Protein AF-A0AA36IAC6-F1 (afdb_monomer)

pLDDT: mean 73.04, std 18.39, range [28.92, 95.69]

Solvent-accessible surface area (backbone atoms only — not comparable to full-atom values): 21396 Å² total; per-residue (Å²): 138,85,82,81,78,81,81,77,81,76,71,76,84,75,78,79,63,81,91,78,80,82,74,69,56,72,72,54,49,53,50,52,52,50,52,50,53,52,53,50,53,53,48,51,66,73,45,67,88,52,58,68,70,63,48,48,53,52,48,53,52,50,54,50,52,53,53,51,53,52,52,50,50,53,57,49,56,57,53,44,76,76,34,64,80,72,32,58,56,54,49,54,49,52,55,48,50,53,51,50,54,50,49,52,52,49,52,51,52,51,52,51,50,51,53,53,51,50,53,50,51,52,50,55,51,54,54,53,65,70,71,56,58,81,74,59,57,58,56,51,52,54,54,46,62,67,45,46,65,57,52,52,51,51,50,52,52,49,52,51,50,51,53,52,52,51,52,52,50,53,51,49,52,50,50,50,56,49,49,53,54,51,52,51,51,51,54,50,51,55,50,51,52,52,51,51,54,51,48,51,51,51,49,54,51,50,52,50,54,50,54,50,51,62,70,64,52,76,88,84,80,80,81,80,87,77,91,82,82,89,79,89,81,87,93,83,83,87,82,82,87,82,86,73,87,75,80,79,76,79,69,79,79,77,83,77,76,50,69,75,77,78,76,88,50,49,64,64,53,45,66,73,40,31,52,92,69,93,51,87,49,41,34,35,38,67,32,52,26,52,51,52,54,50,53,40,43,42,72,66,46,80,86,73,54,76,67,54,46,56,57,46,13,49,49,48,39,34,71,74,70,35,95,61,78,60,44,41,59,68,64,47,43,74,47,43,80,54,46,81,72,42,53,64,61,48,51,53,51,47,54,56,52,63,73,73,107

Foldseek 3Di:
DDDDDDPDPPDDDPPPDPPPDDDDDPVVVVVLVVVLVVVLVVQCVVPVVDDPVVSVVVSVVVSVVSVVVVVVVSVLVVVLVVDPPVSVVVVVVVVVVVVVVVVVVVVVVVVVVVVVVVVVVVVVVVVVLVPDDPVVVVVVVVVCVVCVVVVVVVVVVVVVVVVVVVVVVVVVVVVVVVVVVVVVVVVVVVVVVVVVVVVVVVVVVVVVVVVVVVVPPPPPPPPDDDDDDDDDDDDDDDDDDPDDPDDPDPPPPPPPPQDDPCPPAQLVLLQVQADPPPDSFKHFLLSQLVVLQVLCVSRVHDGDDPVCSNLLSQQVCCVQPNPDGIDGSVRRRVSVVVCSVCSVVSVVVSVVVVVVD

Radius of gyration: 37.63 Å; Cα contacts (8 Å, |Δi|>4): 108; chains: 1; bounding box: 98×70×125 Å

Secondary structure (DSSP, 8-state):
------------------SSS-PPPHHHHHHHHHHHHHHHHHHHHHTTTS-HHHHHHHHHHHHHHHHHHHHHHHHHHHHHHHS-HHHHHHHHHHHHHHHHHHHHHHHHHHHHHHHHHHHHHHHHHHHHHHHS-TTHHHHHHHHHHHHHHHHHHHHHHHHHHHHHHHHHHHHHHHHHHHHHHHHHHHHHHHHHHHHHHHHHHHHHHHHHHHHHHHHTS------------------------------------------------HHHHHHHHS--SS-TTEE-HHHHHHHHHHHHHHTTPPPPPHHHHHHHHHHHHHHHH-S-S-EEHHHHHHHHHHHHHHHHHHHHHHHHHHTT-

Organism: NCBI:txid2562239

Sequence (357 aa):
MGCHWEMSWAAPASLQLPASSMQPDEGEQEAEDRVLAEKCGLLRARLRDVPEEDLQFVLDMLTSQLRETWALRRALANKTEEGGQRGQFQLRIFEAEARMARQEENMEAELCAELVQEAKALAAQADSWRREPREARYAHWEEAALRLPVALKTEAALRNRAAVLNEEEMQLQAQVGEWQRHSAAELLACRFEVSDLQRQNGELRGELVQAQAELSLPSQTCGLRGPAAAGSAERAAQDAPGRRVEQSEAQPRQTGASAAVRWHDAGSVFDAFASNGGDREQMFPVDFGHLCERLRRAQGRGPSTEQDRRDFAHFAFSAVFGAEASVDRGTFARLFPHFALMLNELEEAYVAAKAQS

Structure (mmCIF, N/CA/C/O backbone):
data_AF-A0AA36IAC6-F1
#
_entry.id   AF-A0AA36IAC6-F1
#
loop_
_atom_site.group_PDB
_atom_site.id
_atom_site.type_symbol
_atom_site.label_atom_id
_atom_site.label_alt_id
_atom_site.label_comp_id
_atom_site.label_asym_id
_atom_site.label_entity_id
_atom_site.label_seq_id
_atom_site.pdbx_PDB_ins_code
_atom_site.Cartn_x
_atom_site.Cartn_y
_atom_site.Cartn_z
_atom_site.occupancy
_atom_site.B_iso_or_equiv
_atom_site.auth_seq_id
_atom_site.auth_comp_id
_atom_site.auth_asym_id
_atom_site.auth_atom_id
_atom_site.pdbx_PDB_model_num
ATOM 1 N N . MET A 1 1 ? -28.554 -15.898 -27.220 1.00 40.00 1 MET A N 1
ATOM 2 C CA . MET A 1 1 ? -29.160 -14.915 -26.299 1.00 40.00 1 MET A CA 1
ATOM 3 C C . MET A 1 1 ? -28.028 -14.381 -25.443 1.00 40.00 1 MET A C 1
ATOM 5 O O . MET A 1 1 ? -27.579 -15.085 -24.552 1.00 40.00 1 MET A O 1
ATOM 9 N N . GLY A 1 2 ? -27.449 -13.248 -25.840 1.00 32.91 2 GLY A N 1
ATOM 10 C CA . GLY A 1 2 ? -26.309 -12.645 -25.148 1.00 32.91 2 GLY A CA 1
ATOM 11 C C . GLY A 1 2 ? -26.811 -11.636 -24.127 1.00 32.91 2 GLY A C 1
ATOM 12 O O . GLY A 1 2 ? -27.442 -10.656 -24.513 1.00 32.91 2 GLY A O 1
ATOM 13 N N . CYS A 1 3 ? -26.568 -11.896 -22.846 1.00 37.34 3 CYS A N 1
ATOM 14 C CA . CYS A 1 3 ? -26.842 -10.939 -21.783 1.00 37.34 3 CYS A CA 1
ATOM 15 C C . CYS A 1 3 ? -25.647 -9.987 -21.674 1.00 37.34 3 CYS A C 1
ATOM 17 O O . CYS A 1 3 ? -24.583 -10.367 -21.189 1.00 37.34 3 CYS A O 1
ATOM 19 N N . HIS A 1 4 ? -25.837 -8.766 -22.170 1.00 28.92 4 HIS A N 1
ATOM 20 C CA . HIS A 1 4 ? -24.992 -7.616 -21.875 1.00 28.92 4 HIS A CA 1
ATOM 21 C C . HIS A 1 4 ? -25.141 -7.284 -20.384 1.00 28.92 4 HIS A C 1
ATOM 23 O O . HIS A 1 4 ? -26.239 -6.960 -19.938 1.00 28.92 4 HIS A O 1
ATOM 29 N N . TRP A 1 5 ? -24.054 -7.366 -19.621 1.00 34.94 5 TRP A N 1
ATOM 30 C CA . TRP A 1 5 ? -23.971 -6.745 -18.302 1.00 34.94 5 TRP A CA 1
ATOM 31 C C . TRP A 1 5 ? -23.290 -5.390 -18.480 1.00 34.94 5 TRP A C 1
ATOM 33 O O . TRP A 1 5 ? -22.075 -5.311 -18.645 1.00 34.94 5 TRP A O 1
ATOM 43 N N . GLU A 1 6 ? -24.090 -4.325 -18.510 1.00 32.59 6 GLU A N 1
ATOM 44 C CA . GLU A 1 6 ? -23.599 -2.962 -18.323 1.00 32.59 6 GLU A CA 1
ATOM 45 C C . GLU A 1 6 ? -23.111 -2.830 -16.876 1.00 32.59 6 GLU A C 1
ATOM 47 O O . GLU A 1 6 ? -23.896 -2.853 -15.927 1.00 32.59 6 GLU A O 1
ATOM 52 N N . MET A 1 7 ? -21.795 -2.721 -16.694 1.00 31.78 7 MET A N 1
ATOM 53 C CA . MET A 1 7 ? -21.221 -2.318 -15.416 1.00 31.78 7 MET A CA 1
ATOM 54 C C . MET A 1 7 ? -21.453 -0.819 -15.225 1.00 31.78 7 MET A C 1
ATOM 56 O O . MET A 1 7 ? -20.691 0.021 -15.698 1.00 31.78 7 MET A O 1
ATOM 60 N N . SER A 1 8 ? -22.533 -0.495 -14.519 1.00 32.62 8 SER A N 1
ATOM 61 C CA . SER A 1 8 ? -22.711 0.798 -13.867 1.00 32.62 8 SER A CA 1
ATOM 62 C C . SER A 1 8 ? -21.613 0.963 -12.815 1.00 32.62 8 SER A C 1
ATOM 64 O O . SER A 1 8 ? -21.660 0.332 -11.758 1.00 32.62 8 SER A O 1
ATOM 66 N N . TRP A 1 9 ? -20.638 1.828 -13.089 1.00 34.09 9 TRP A N 1
ATOM 67 C CA . TRP A 1 9 ? -19.715 2.346 -12.084 1.00 34.09 9 TRP A CA 1
ATOM 68 C C . TRP A 1 9 ? -20.518 3.144 -11.055 1.00 34.09 9 TRP A C 1
ATOM 70 O O . TRP A 1 9 ? -20.806 4.324 -11.242 1.00 34.09 9 TRP A O 1
ATOM 80 N N . ALA A 1 10 ? -20.919 2.494 -9.965 1.00 35.38 10 ALA A N 1
ATOM 81 C CA . ALA A 1 10 ? -21.361 3.210 -8.783 1.00 35.38 10 ALA A CA 1
ATOM 82 C C . ALA A 1 10 ? -20.133 3.923 -8.203 1.00 35.38 10 ALA A C 1
ATOM 84 O O . ALA A 1 10 ? -19.220 3.286 -7.675 1.00 35.38 10 ALA A O 1
ATOM 85 N N . ALA A 1 11 ? -20.095 5.244 -8.375 1.00 35.56 11 ALA A N 1
ATOM 86 C CA . ALA A 1 11 ? -19.097 6.120 -7.785 1.00 35.56 11 ALA A CA 1
ATOM 87 C C . ALA A 1 11 ? -18.987 5.865 -6.266 1.00 35.56 11 ALA A C 1
ATOM 89 O O . ALA A 1 11 ? -20.016 5.658 -5.610 1.00 35.56 11 ALA A O 1
ATOM 90 N N . PRO A 1 12 ? -17.775 5.890 -5.682 1.00 41.69 12 PRO A N 1
ATOM 91 C CA . PRO A 1 12 ? -17.629 5.850 -4.236 1.00 41.69 12 PRO A CA 1
ATOM 92 C C . PRO A 1 12 ? -18.366 7.049 -3.638 1.00 41.69 12 PRO A C 1
ATOM 94 O O . PRO A 1 12 ? -18.353 8.136 -4.215 1.00 41.69 12 PRO A O 1
ATOM 97 N N . ALA A 1 13 ? -19.033 6.820 -2.505 1.00 37.38 13 ALA A N 1
ATOM 98 C CA . ALA A 1 13 ? -19.821 7.810 -1.784 1.00 37.38 13 ALA A CA 1
ATOM 99 C C . ALA A 1 13 ? -19.121 9.176 -1.786 1.00 37.38 13 ALA A C 1
ATOM 101 O O . ALA A 1 13 ? -18.082 9.365 -1.151 1.00 37.38 13 ALA A O 1
ATOM 102 N N . SER A 1 14 ? -19.697 10.117 -2.531 1.00 38.03 14 SER A N 1
ATOM 103 C CA . SER A 1 14 ? -19.281 11.504 -2.527 1.00 38.03 14 SER A CA 1
ATOM 104 C C . SER A 1 14 ? -19.431 12.016 -1.100 1.00 38.03 14 SER A C 1
ATOM 106 O O . SER A 1 14 ? -20.537 12.141 -0.572 1.00 38.03 14 SER A O 1
ATOM 108 N N . LEU A 1 15 ? -18.297 12.287 -0.451 1.00 37.91 15 LEU A N 1
ATOM 109 C CA . LEU A 1 15 ? -18.246 13.184 0.693 1.00 37.91 15 LEU A CA 1
ATOM 110 C C . LEU A 1 15 ? -18.894 14.487 0.223 1.00 37.91 15 LEU A C 1
ATOM 112 O O . LEU A 1 15 ? -18.265 15.274 -0.481 1.00 37.91 15 LEU A O 1
ATOM 116 N N . GLN A 1 16 ? -20.173 14.678 0.552 1.00 37.22 16 GLN A N 1
ATOM 117 C CA . GLN A 1 16 ? -20.871 15.940 0.363 1.00 37.22 16 GLN A CA 1
ATOM 118 C C . GLN A 1 16 ? -20.200 16.955 1.286 1.00 37.22 16 GLN A C 1
ATOM 120 O O . GLN A 1 16 ? -20.599 17.162 2.431 1.00 37.22 16 GLN A O 1
ATOM 125 N N . LEU A 1 17 ? -19.109 17.542 0.798 1.00 43.03 17 LEU A N 1
ATOM 126 C CA . LEU A 1 17 ? -18.562 18.764 1.349 1.00 43.03 17 LEU A CA 1
ATOM 127 C C . LEU A 1 17 ? -19.667 19.823 1.227 1.00 43.03 17 LEU A C 1
ATOM 129 O O . LEU A 1 17 ? -20.328 19.878 0.185 1.00 43.03 17 LEU A O 1
ATOM 133 N N . PRO A 1 18 ? -19.923 20.628 2.272 1.00 41.09 18 PRO A N 1
ATOM 134 C CA . PRO A 1 18 ? -20.937 21.671 2.211 1.00 41.09 18 PRO A CA 1
ATOM 135 C C . PRO A 1 18 ? -20.634 22.579 1.015 1.00 41.09 18 PRO A C 1
ATOM 137 O O . PRO A 1 18 ? -19.633 23.289 0.989 1.00 41.09 18 PRO A O 1
ATOM 140 N N . ALA A 1 19 ? -21.496 22.512 -0.000 1.00 42.66 19 ALA A N 1
ATOM 141 C CA . ALA A 1 19 ? -21.266 23.044 -1.344 1.00 42.66 19 ALA A CA 1
ATOM 142 C C . ALA A 1 19 ? -21.275 24.582 -1.434 1.00 42.66 19 ALA A C 1
ATOM 144 O O . ALA A 1 19 ? -21.358 25.139 -2.522 1.00 42.66 19 ALA A O 1
ATOM 145 N N . SER A 1 20 ? -21.240 25.295 -0.309 1.00 43.38 20 SER A N 1
ATOM 146 C CA . SER A 1 20 ? -21.580 26.713 -0.287 1.00 43.38 20 SER A CA 1
ATOM 147 C C . SER A 1 20 ? -20.839 27.478 0.807 1.00 43.38 20 SER A C 1
ATOM 149 O O . SER A 1 20 ? -21.489 28.037 1.681 1.00 43.38 20 SER A O 1
ATOM 151 N N . SER A 1 21 ? -19.500 27.526 0.773 1.00 46.78 21 SER A N 1
ATOM 152 C CA . SER A 1 21 ? -18.775 28.711 1.293 1.00 46.78 21 SER A CA 1
ATOM 153 C C . SER A 1 21 ? -17.282 28.827 0.931 1.00 46.78 21 SER A C 1
ATOM 155 O O . SER A 1 21 ? -16.618 29.691 1.494 1.00 46.78 21 SER A O 1
ATOM 157 N N . MET A 1 22 ? -16.708 27.984 0.064 1.00 56.09 22 MET A N 1
ATOM 158 C CA . MET A 1 22 ? -15.243 27.953 -0.135 1.00 56.09 22 MET A CA 1
ATOM 159 C C . MET A 1 22 ? -14.846 28.256 -1.576 1.00 56.09 22 MET A C 1
ATOM 161 O O . MET A 1 22 ? -14.209 27.448 -2.253 1.00 56.09 22 MET A O 1
ATOM 165 N N . GLN A 1 23 ? -15.268 29.425 -2.057 1.00 65.12 23 GLN A N 1
ATOM 166 C CA . GLN A 1 23 ? -14.687 29.983 -3.273 1.00 65.12 23 GLN A CA 1
ATOM 167 C C . GLN A 1 23 ? -13.263 30.466 -2.956 1.00 65.12 23 GLN A C 1
ATOM 169 O O . GLN A 1 23 ? -13.053 31.011 -1.873 1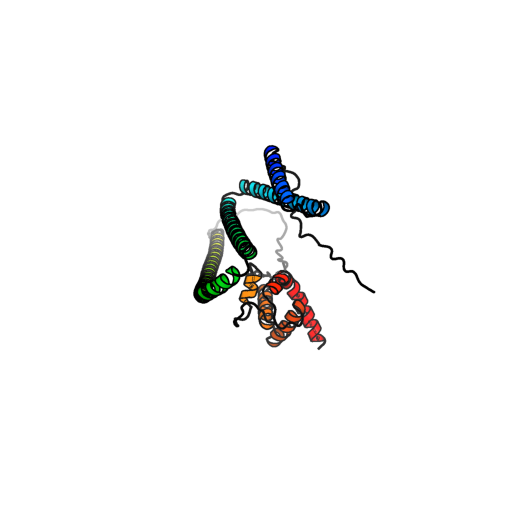.00 65.12 23 GLN A O 1
ATOM 174 N N . PRO A 1 24 ? -12.283 30.196 -3.833 1.00 65.06 24 PRO A N 1
ATOM 175 C CA . PRO A 1 24 ? -10.948 30.761 -3.678 1.00 65.06 24 PRO A CA 1
ATOM 176 C C . PRO A 1 24 ? -11.028 32.283 -3.786 1.00 65.06 24 PRO A C 1
ATOM 178 O O . PRO A 1 24 ? -11.892 32.810 -4.493 1.00 65.06 24 PRO A O 1
ATOM 181 N N . ASP A 1 25 ? -10.116 32.978 -3.115 1.00 78.88 25 ASP A N 1
ATOM 182 C CA . ASP A 1 25 ? -9.934 34.404 -3.360 1.00 78.88 25 ASP A CA 1
ATOM 183 C C . ASP A 1 25 ? -9.580 34.613 -4.841 1.00 78.88 25 ASP A C 1
ATOM 185 O O . ASP A 1 25 ? -8.854 33.809 -5.435 1.00 78.88 25 ASP A O 1
ATOM 189 N N . GLU A 1 26 ? -10.076 35.694 -5.453 1.00 79.19 26 GLU A N 1
ATOM 190 C CA . GLU A 1 26 ? -9.904 35.951 -6.895 1.00 79.19 26 GLU A CA 1
ATOM 191 C C . GLU A 1 26 ? -8.427 35.862 -7.332 1.00 79.19 26 GLU A C 1
ATOM 193 O O . GLU A 1 26 ? -8.118 35.329 -8.397 1.00 79.19 26 GLU A O 1
ATOM 198 N N . GLY A 1 27 ? -7.495 36.290 -6.472 1.00 83.06 27 GLY A N 1
ATOM 199 C CA . GLY A 1 27 ? -6.056 36.204 -6.733 1.00 83.06 27 GLY A CA 1
ATOM 200 C C . GLY A 1 27 ? -5.477 34.782 -6.706 1.00 83.06 27 GLY A C 1
ATOM 201 O O . GLY A 1 27 ? -4.541 34.491 -7.452 1.00 83.06 27 GLY A O 1
ATOM 202 N N . GLU A 1 28 ? -6.022 33.882 -5.886 1.00 81.81 28 GLU A N 1
ATOM 203 C CA . GLU A 1 28 ? -5.611 32.472 -5.866 1.00 81.81 28 GLU A CA 1
ATOM 204 C C . GLU A 1 28 ? -6.153 31.733 -7.086 1.00 81.81 28 GLU A C 1
ATOM 206 O O . GLU A 1 28 ? -5.431 30.947 -7.700 1.00 81.81 28 GLU A O 1
ATOM 211 N N . GLN A 1 29 ? -7.388 32.040 -7.489 1.00 84.94 29 GLN A N 1
ATOM 212 C CA . GLN A 1 29 ? -7.993 31.438 -8.671 1.00 84.94 29 GLN A CA 1
ATOM 213 C C . GLN A 1 29 ? -7.235 31.809 -9.950 1.00 84.94 29 GLN A C 1
ATOM 215 O O . GLN A 1 29 ? -6.953 30.944 -10.778 1.00 84.94 29 GLN A O 1
ATOM 220 N N . GLU A 1 30 ? -6.811 33.068 -10.081 1.00 86.88 30 GLU A N 1
ATOM 221 C CA . GLU A 1 30 ? -5.958 33.491 -11.194 1.00 86.88 30 GLU A CA 1
ATOM 222 C C . GLU A 1 30 ? -4.593 32.786 -11.206 1.00 86.88 30 GLU A C 1
ATOM 224 O O . GLU A 1 30 ? -4.053 32.493 -12.278 1.00 86.88 30 GLU A O 1
ATOM 229 N N . ALA A 1 31 ? -4.005 32.517 -10.037 1.00 87.75 31 ALA A N 1
ATOM 230 C CA . ALA A 1 31 ? -2.742 31.792 -9.938 1.00 87.75 31 ALA A CA 1
ATOM 231 C C . ALA A 1 31 ? -2.908 30.312 -10.323 1.00 87.75 31 ALA A C 1
ATOM 233 O O . ALA A 1 31 ? -2.103 29.787 -11.097 1.00 87.75 31 ALA A O 1
ATOM 234 N N . GLU A 1 32 ? -3.970 29.663 -9.838 1.00 88.62 32 GLU A N 1
ATOM 235 C CA . GLU A 1 32 ? -4.362 28.297 -10.204 1.00 88.62 32 GLU A CA 1
ATOM 236 C C . GLU A 1 32 ? -4.569 28.176 -11.727 1.00 88.62 32 GLU A C 1
ATOM 238 O O . GLU A 1 32 ? -3.978 27.304 -12.372 1.00 88.62 32 GLU A O 1
ATOM 243 N N . ASP A 1 33 ? -5.317 29.102 -12.335 1.00 89.62 33 ASP A N 1
ATOM 244 C CA . ASP A 1 33 ? -5.589 29.095 -13.775 1.00 89.62 33 ASP A CA 1
ATOM 245 C C . ASP A 1 33 ? -4.320 29.340 -14.619 1.00 89.62 33 ASP A C 1
ATOM 247 O O . ASP A 1 33 ? -4.155 28.726 -15.679 1.00 89.62 33 ASP A O 1
ATOM 251 N N . ARG A 1 34 ? -3.366 30.160 -14.148 1.00 90.94 34 ARG A N 1
ATOM 252 C CA . ARG A 1 34 ? -2.056 30.318 -14.816 1.00 90.94 34 ARG A CA 1
ATOM 253 C C . ARG A 1 34 ? -1.240 29.028 -14.800 1.00 90.94 34 ARG A C 1
ATOM 255 O O . ARG A 1 34 ? -0.666 28.667 -15.828 1.00 90.94 34 ARG A O 1
ATOM 262 N N . VAL A 1 35 ? -1.206 28.321 -13.670 1.00 89.31 35 VAL A N 1
ATOM 263 C CA . VAL A 1 35 ? -0.494 27.037 -13.553 1.00 89.31 35 VAL A CA 1
ATOM 264 C C . VAL A 1 35 ? -1.137 25.981 -14.452 1.00 89.31 35 VAL A C 1
ATOM 266 O O . VAL A 1 35 ? -0.424 25.244 -15.138 1.00 89.31 35 VAL A O 1
ATOM 269 N N . LEU A 1 36 ? -2.473 25.930 -14.510 1.00 90.50 36 LEU A N 1
ATOM 270 C CA . LEU A 1 36 ? -3.189 25.050 -15.438 1.00 90.50 36 LEU A CA 1
ATOM 271 C C . LEU A 1 36 ? -2.822 25.354 -16.889 1.00 90.50 36 LEU A C 1
ATOM 273 O O . LEU A 1 36 ? -2.497 24.430 -17.635 1.00 90.50 36 LEU A O 1
ATOM 277 N N . ALA A 1 37 ? -2.827 26.628 -17.284 1.00 90.94 37 ALA A N 1
ATOM 278 C CA . ALA A 1 37 ? -2.483 27.036 -18.642 1.00 90.94 37 ALA A CA 1
ATOM 279 C C . ALA A 1 37 ? -1.052 26.618 -19.028 1.00 90.94 37 ALA A C 1
ATOM 281 O O . ALA A 1 37 ? -0.839 26.091 -20.122 1.00 90.94 37 ALA A O 1
ATOM 282 N N . GLU A 1 38 ? -0.083 26.782 -18.123 1.00 91.56 38 GLU A N 1
ATOM 283 C CA . GLU A 1 38 ? 1.308 26.371 -18.343 1.00 91.56 38 GLU A CA 1
ATOM 284 C C . GLU A 1 38 ? 1.442 24.847 -18.493 1.00 91.56 38 GLU A C 1
ATOM 286 O O . GLU A 1 38 ? 2.041 24.358 -19.457 1.00 91.56 38 GLU A O 1
ATOM 291 N N . LYS A 1 39 ? 0.841 24.076 -17.577 1.00 86.94 39 LYS A N 1
ATOM 292 C CA . LYS A 1 39 ? 0.886 22.606 -17.605 1.00 86.94 39 LYS A CA 1
ATOM 293 C C . LYS A 1 39 ? 0.190 22.040 -18.843 1.00 86.94 39 LYS A C 1
ATOM 295 O O . LYS A 1 39 ? 0.736 21.141 -19.483 1.00 86.94 39 LYS A O 1
ATOM 300 N N . CYS A 1 40 ? -0.956 22.603 -19.227 1.00 89.50 40 CYS A N 1
ATOM 301 C CA . CYS A 1 40 ? -1.652 22.233 -20.458 1.00 89.50 40 CYS A CA 1
ATOM 302 C C . CYS A 1 40 ? -0.808 22.562 -21.698 1.00 89.50 40 CYS A C 1
ATOM 304 O O . CYS A 1 40 ? -0.726 21.749 -22.616 1.00 89.50 40 CYS A O 1
ATOM 306 N N . GLY A 1 41 ? -0.125 23.713 -21.718 1.00 90.56 41 GLY A N 1
ATOM 307 C CA . GLY A 1 41 ? 0.794 24.086 -22.797 1.00 90.56 41 GLY A CA 1
ATOM 308 C C . GLY A 1 41 ? 1.964 23.108 -22.952 1.00 90.56 41 GLY A C 1
ATOM 309 O O . GLY A 1 41 ? 2.272 22.680 -24.065 1.00 90.56 41 GLY A O 1
ATOM 310 N N . LEU A 1 42 ? 2.575 22.694 -21.838 1.00 89.62 42 LEU A N 1
ATOM 311 C CA . LEU A 1 42 ? 3.648 21.693 -21.822 1.00 89.62 42 LEU A CA 1
ATOM 312 C C . LEU A 1 42 ? 3.170 20.315 -22.297 1.00 89.62 42 LEU A C 1
ATOM 314 O O . LEU A 1 42 ? 3.868 19.661 -23.074 1.00 89.62 42 LEU A O 1
ATOM 318 N N . LEU A 1 43 ? 1.986 19.880 -21.859 1.00 85.06 43 LEU A N 1
ATOM 319 C CA . LEU A 1 43 ? 1.384 18.615 -22.288 1.00 85.06 43 LEU A CA 1
ATOM 320 C C . LEU A 1 43 ? 1.071 18.619 -23.784 1.00 85.06 43 LEU A C 1
ATOM 322 O O . LEU A 1 43 ? 1.480 17.690 -24.476 1.00 85.06 43 LEU A O 1
ATOM 326 N N . ARG A 1 44 ? 0.461 19.691 -24.309 1.00 90.31 44 ARG A N 1
ATOM 327 C CA . ARG A 1 44 ? 0.233 19.850 -25.757 1.00 90.31 44 ARG A CA 1
ATOM 328 C C . ARG A 1 44 ? 1.535 19.803 -26.556 1.00 90.31 44 ARG A C 1
ATOM 330 O O . ARG A 1 44 ? 1.581 19.198 -27.621 1.00 90.31 44 ARG A O 1
ATOM 337 N N . ALA A 1 45 ? 2.609 20.409 -26.048 1.00 88.62 45 ALA A N 1
ATOM 338 C CA . ALA A 1 45 ? 3.907 20.382 -26.720 1.00 88.62 45 ALA A CA 1
ATOM 339 C C . ALA A 1 45 ? 4.532 18.974 -26.757 1.00 88.62 45 ALA A C 1
ATOM 341 O O . ALA A 1 45 ? 5.179 18.623 -27.743 1.00 88.62 45 ALA A O 1
ATOM 342 N N . ARG A 1 46 ? 4.340 18.172 -25.701 1.00 87.56 46 ARG A N 1
ATOM 343 C CA . ARG A 1 46 ? 4.856 16.794 -25.606 1.00 87.56 46 ARG A CA 1
ATOM 344 C C . ARG A 1 46 ? 4.014 15.780 -26.379 1.00 87.56 46 ARG A C 1
ATOM 346 O O . ARG A 1 46 ? 4.568 14.821 -26.898 1.00 87.56 46 ARG A O 1
ATOM 353 N N . LEU A 1 47 ? 2.706 16.002 -26.462 1.00 86.31 47 LEU A N 1
ATOM 354 C CA . LEU A 1 47 ? 1.735 15.112 -27.103 1.00 86.31 47 LEU A CA 1
ATOM 355 C C . LEU A 1 47 ? 1.325 15.606 -28.497 1.00 86.31 47 LEU A C 1
ATOM 357 O O . LEU A 1 47 ? 0.201 15.378 -28.927 1.00 86.31 47 LEU A O 1
ATOM 361 N N . ARG A 1 48 ? 2.233 16.281 -29.214 1.00 88.69 48 ARG A N 1
ATOM 362 C CA . ARG A 1 48 ? 1.958 16.902 -30.522 1.00 88.69 48 ARG A CA 1
ATOM 363 C C . ARG A 1 48 ? 1.389 15.926 -31.567 1.00 88.69 48 ARG A C 1
ATOM 365 O O . ARG A 1 48 ? 0.689 16.368 -32.471 1.00 88.69 48 ARG A O 1
ATOM 372 N N . ASP A 1 49 ? 1.693 14.636 -31.444 1.00 90.50 49 ASP A N 1
ATOM 373 C CA . ASP A 1 49 ? 1.283 13.600 -32.399 1.00 90.50 49 ASP A CA 1
ATOM 374 C C . ASP A 1 49 ? -0.061 12.928 -32.041 1.00 90.50 49 ASP A C 1
ATOM 376 O O . ASP A 1 49 ? -0.527 12.052 -32.769 1.00 90.50 49 ASP A O 1
ATOM 380 N N . VAL A 1 50 ? -0.689 13.316 -30.924 1.00 83.12 50 VAL A N 1
ATOM 381 C CA . VAL A 1 50 ? -1.987 12.788 -30.470 1.00 83.12 50 VAL A CA 1
ATOM 382 C C . VAL A 1 50 ? -3.130 13.569 -31.140 1.00 83.12 50 VAL A C 1
ATOM 384 O O . VAL A 1 50 ? -3.026 14.791 -31.261 1.00 83.12 50 VAL A O 1
ATOM 387 N N . PRO A 1 51 ? -4.227 12.914 -31.573 1.00 92.06 51 PRO A N 1
ATOM 388 C CA . PRO A 1 51 ? -5.405 13.604 -32.100 1.00 92.06 51 PRO A CA 1
ATOM 389 C C . PRO A 1 51 ? -5.960 14.646 -31.117 1.00 92.06 51 PRO A C 1
ATOM 391 O O . PRO A 1 51 ? -6.021 14.396 -29.915 1.00 92.06 51 PRO A O 1
ATOM 394 N N . GLU A 1 52 ? -6.410 15.798 -31.626 1.00 90.69 52 GLU A N 1
ATOM 395 C CA . GLU A 1 52 ? -6.865 16.921 -30.784 1.00 90.69 52 GLU A CA 1
ATOM 396 C C . GLU A 1 52 ? -8.057 16.545 -29.882 1.00 90.69 52 GLU A C 1
ATOM 398 O O . GLU A 1 52 ? -8.165 17.050 -28.770 1.00 90.69 52 GLU A O 1
ATOM 403 N N . GLU A 1 53 ? -8.924 15.625 -30.323 1.00 85.88 53 GLU A N 1
ATOM 404 C CA . GLU A 1 53 ? -10.073 15.137 -29.543 1.00 85.88 53 GLU A CA 1
ATOM 405 C C . GLU A 1 53 ? -9.631 14.352 -28.294 1.00 85.88 53 GLU A C 1
ATOM 407 O O . GLU A 1 53 ? -10.096 14.628 -27.185 1.00 85.88 53 GLU A O 1
ATOM 412 N N . ASP A 1 54 ? -8.671 13.437 -28.452 1.00 82.25 54 ASP A N 1
ATOM 413 C CA . ASP A 1 54 ? -8.108 12.648 -27.350 1.00 82.25 54 ASP A CA 1
ATOM 414 C C . ASP A 1 54 ? -7.251 13.523 -26.427 1.00 82.25 54 ASP A C 1
ATOM 416 O O . ASP A 1 54 ? -7.281 13.390 -25.201 1.00 82.25 54 ASP A O 1
ATOM 420 N N . LEU A 1 55 ? -6.507 14.466 -27.011 1.00 84.44 55 LEU A N 1
ATOM 421 C CA . LEU A 1 55 ? -5.708 15.434 -26.272 1.00 84.44 55 LE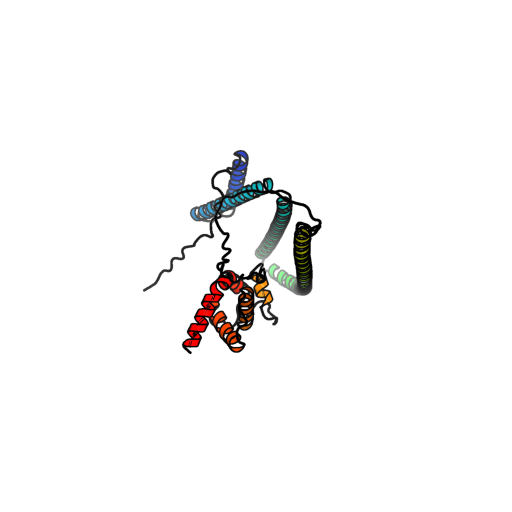U A CA 1
ATOM 422 C C . LEU A 1 55 ? -6.595 16.334 -25.405 1.00 84.44 55 LEU A C 1
ATOM 424 O O . LEU A 1 55 ? -6.278 16.556 -24.237 1.00 84.44 55 LEU A O 1
ATOM 428 N N . GLN A 1 56 ? -7.719 16.815 -25.939 1.00 88.00 56 GLN A N 1
ATOM 429 C CA . GLN A 1 56 ? -8.659 17.645 -25.193 1.00 88.00 56 GLN A CA 1
ATOM 430 C C . GLN A 1 56 ? -9.286 16.872 -24.026 1.00 88.00 56 GLN A C 1
ATOM 432 O O . GLN A 1 56 ? -9.327 17.398 -22.917 1.00 88.00 56 GLN A O 1
ATOM 437 N N . PHE A 1 57 ? -9.663 15.604 -24.225 1.00 86.69 57 PHE A N 1
ATOM 438 C CA . PHE A 1 57 ? -10.166 14.751 -23.144 1.00 86.69 57 PHE A CA 1
ATOM 439 C C . PHE A 1 57 ? -9.149 14.588 -22.000 1.00 86.69 57 PHE A C 1
ATOM 441 O O . PHE A 1 57 ? -9.494 14.719 -20.823 1.00 86.69 57 PHE A O 1
ATOM 448 N N . VAL A 1 58 ? -7.876 14.349 -22.331 1.00 83.31 58 VAL A N 1
ATOM 449 C CA . VAL A 1 58 ? -6.791 14.225 -21.342 1.00 83.31 58 VAL A CA 1
ATOM 450 C C . VAL A 1 58 ? -6.581 15.538 -20.580 1.00 83.31 58 VAL A C 1
ATOM 452 O O . VAL A 1 58 ? -6.385 15.522 -19.364 1.00 83.31 58 VAL A O 1
ATOM 455 N N . LEU A 1 59 ? -6.643 16.679 -21.271 1.00 87.06 59 LEU A N 1
ATOM 456 C CA . LEU A 1 59 ? -6.506 18.001 -20.656 1.00 87.06 59 LEU A CA 1
ATOM 457 C C . LEU A 1 59 ? -7.698 18.342 -19.748 1.00 87.06 59 LEU A C 1
ATOM 459 O O . LEU A 1 59 ? -7.497 18.868 -18.653 1.00 87.06 59 LEU A O 1
ATOM 463 N N . ASP A 1 60 ? -8.920 18.001 -20.150 1.00 87.75 60 ASP A N 1
ATOM 464 C CA . ASP A 1 60 ? -10.130 18.221 -19.350 1.00 87.75 60 ASP A CA 1
ATOM 465 C C . ASP A 1 60 ? -10.123 17.355 -18.080 1.00 87.75 60 ASP A C 1
ATOM 467 O O . ASP A 1 60 ? -10.423 17.826 -16.982 1.00 87.75 60 ASP A O 1
ATOM 471 N N . MET A 1 61 ? -9.676 16.103 -18.189 1.00 86.44 61 MET A N 1
ATOM 472 C CA . MET A 1 61 ? -9.504 15.218 -17.036 1.00 86.44 61 MET A CA 1
ATOM 473 C C . MET A 1 61 ? -8.422 15.732 -16.072 1.00 86.44 61 MET A C 1
ATOM 475 O O . MET A 1 61 ? -8.648 15.788 -14.861 1.00 86.44 61 MET A O 1
ATOM 479 N N . LEU A 1 62 ? -7.266 16.155 -16.593 1.00 84.69 62 LEU A N 1
ATOM 480 C CA . LEU A 1 62 ? -6.172 16.705 -15.786 1.00 84.69 62 LEU A CA 1
ATOM 481 C C . LEU A 1 62 ? -6.593 17.995 -15.067 1.00 84.69 62 LEU A C 1
ATOM 483 O O . LEU A 1 62 ? -6.329 18.162 -13.876 1.00 84.69 62 LEU A O 1
ATOM 487 N N . THR A 1 63 ? -7.263 18.906 -15.774 1.00 86.62 63 THR A N 1
ATOM 488 C CA . THR A 1 63 ? -7.757 20.161 -15.188 1.00 86.62 63 THR A CA 1
ATOM 489 C C . THR A 1 63 ? -8.815 19.904 -14.115 1.00 86.62 63 THR A C 1
ATOM 491 O O . THR A 1 63 ? -8.771 20.554 -13.069 1.00 86.62 63 THR A O 1
ATOM 494 N N . SER A 1 64 ? -9.704 18.922 -14.308 1.00 85.94 64 SER A N 1
ATOM 495 C CA . SER A 1 64 ? -10.672 18.497 -13.288 1.00 85.94 64 SER A CA 1
ATOM 496 C C . SER A 1 64 ? -9.982 17.976 -12.024 1.00 85.94 64 SER A C 1
ATOM 498 O O . SER A 1 64 ? -10.269 18.454 -10.928 1.00 85.94 64 SER A O 1
ATOM 500 N N . GLN A 1 65 ? -9.016 17.061 -12.161 1.00 79.50 65 GLN A N 1
ATOM 501 C CA . GLN A 1 65 ? -8.295 16.500 -11.011 1.00 79.50 65 GLN A CA 1
ATOM 502 C C . GLN A 1 65 ? -7.481 17.556 -10.252 1.00 79.50 65 GLN A C 1
ATOM 504 O O . GLN A 1 65 ? -7.451 17.571 -9.019 1.00 79.50 65 GLN A O 1
ATOM 509 N N . LEU A 1 66 ? -6.831 18.477 -10.965 1.00 80.44 66 LEU A N 1
ATOM 510 C CA . LEU A 1 66 ? -6.071 19.556 -10.331 1.00 80.44 66 LEU A CA 1
ATOM 511 C C . LEU A 1 66 ? -6.987 20.504 -9.547 1.00 80.44 66 LEU A C 1
ATOM 513 O O . LEU A 1 66 ? -6.675 20.861 -8.413 1.00 80.44 66 LEU A O 1
ATOM 517 N N . ARG A 1 67 ? -8.165 20.830 -10.086 1.00 84.00 67 ARG A N 1
ATOM 518 C CA . ARG A 1 67 ? -9.158 21.643 -9.370 1.00 84.00 67 ARG A CA 1
ATOM 519 C C . ARG A 1 67 ? -9.719 20.933 -8.138 1.00 84.00 67 ARG A C 1
ATOM 521 O O . ARG A 1 67 ? -9.844 21.558 -7.087 1.00 84.00 67 ARG A O 1
ATOM 528 N N . GLU A 1 68 ? -9.999 19.634 -8.225 1.00 80.38 68 GLU A N 1
ATOM 529 C CA . GLU A 1 68 ? -10.441 18.834 -7.074 1.00 80.38 68 GLU A CA 1
ATOM 530 C C . GLU A 1 68 ? -9.371 18.762 -5.978 1.00 80.38 68 GLU A C 1
ATOM 532 O O . GLU A 1 68 ? -9.669 18.958 -4.799 1.00 80.38 68 GLU A O 1
ATOM 537 N N . THR A 1 69 ? -8.109 18.538 -6.347 1.00 79.44 69 THR A N 1
ATOM 538 C CA . THR A 1 69 ? -7.007 18.472 -5.374 1.00 79.44 69 THR A CA 1
ATOM 539 C C . THR A 1 69 ? -6.749 19.816 -4.693 1.00 79.44 69 THR A C 1
ATOM 541 O O . THR A 1 69 ? -6.514 19.844 -3.482 1.00 79.44 69 THR A O 1
ATOM 544 N N . TRP A 1 70 ? -6.847 20.938 -5.411 1.00 84.81 70 TRP A N 1
ATOM 545 C CA . TRP A 1 70 ? -6.783 22.270 -4.802 1.00 84.81 70 TRP A CA 1
ATOM 546 C C . TRP A 1 70 ? -7.967 22.553 -3.876 1.00 84.81 70 TRP A C 1
ATOM 548 O O . TRP A 1 70 ? -7.759 23.035 -2.759 1.00 84.81 70 TRP A O 1
ATOM 558 N N . ALA A 1 71 ? -9.187 22.173 -4.265 1.00 79.06 71 ALA A N 1
ATOM 559 C CA . ALA A 1 71 ? -10.362 22.291 -3.402 1.00 79.06 71 ALA A CA 1
ATOM 560 C C . ALA A 1 71 ? -10.214 21.468 -2.108 1.00 79.06 71 ALA A C 1
ATOM 562 O O . ALA A 1 71 ? -10.521 21.958 -1.019 1.00 79.06 71 ALA A O 1
ATOM 563 N N . LEU A 1 72 ? -9.678 20.246 -2.199 1.00 75.69 72 LEU A N 1
ATOM 564 C CA . LEU A 1 72 ? -9.384 19.407 -1.034 1.00 75.69 72 LEU A CA 1
ATOM 565 C C . LEU A 1 72 ? -8.315 20.032 -0.131 1.00 75.69 72 LEU A C 1
ATOM 567 O O . LEU A 1 72 ? -8.479 20.034 1.088 1.00 75.69 72 LEU A O 1
ATOM 571 N N . ARG A 1 73 ? -7.251 20.609 -0.704 1.00 78.12 73 ARG A N 1
ATOM 572 C CA . ARG A 1 73 ? -6.221 21.323 0.07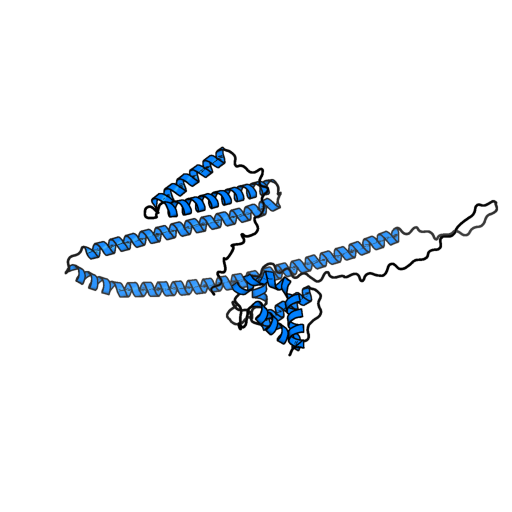0 1.00 78.12 73 ARG A CA 1
ATOM 573 C C . ARG A 1 73 ? -6.802 22.512 0.829 1.00 78.12 73 ARG A C 1
ATOM 575 O O . ARG A 1 73 ? -6.509 22.653 2.013 1.00 78.12 73 ARG A O 1
ATOM 582 N N . ARG A 1 74 ? -7.664 23.313 0.196 1.00 81.00 74 ARG A N 1
ATOM 583 C CA . ARG A 1 74 ? -8.362 24.431 0.855 1.00 81.00 74 ARG A CA 1
ATOM 584 C C . ARG A 1 74 ? -9.284 23.948 1.977 1.00 81.00 74 ARG A C 1
ATOM 586 O O . ARG A 1 74 ? -9.237 24.474 3.086 1.00 81.00 74 ARG A O 1
ATOM 593 N N . ALA A 1 75 ? -10.054 22.887 1.738 1.00 75.94 75 ALA A N 1
ATOM 594 C CA . ALA A 1 75 ? -10.915 22.291 2.760 1.00 75.94 75 ALA A CA 1
ATOM 595 C C . ALA A 1 75 ? -10.123 21.744 3.965 1.00 75.94 75 ALA A C 1
ATOM 597 O O . ALA A 1 75 ? -10.605 21.787 5.098 1.00 75.94 75 ALA A O 1
ATOM 598 N N . LEU A 1 76 ? -8.911 21.231 3.736 1.00 68.62 76 LEU A N 1
ATOM 599 C CA . LEU A 1 76 ? -8.015 20.768 4.796 1.00 68.62 76 LEU A CA 1
ATOM 600 C C . LEU A 1 76 ? -7.378 21.932 5.566 1.00 68.62 76 LEU A C 1
ATOM 602 O O . LEU A 1 76 ? -7.386 21.893 6.794 1.00 68.62 76 LEU A O 1
ATOM 606 N N . ALA A 1 77 ? -6.902 22.969 4.870 1.00 71.69 77 ALA A N 1
ATOM 607 C CA . ALA A 1 77 ? -6.317 24.165 5.483 1.00 71.69 77 ALA A CA 1
ATOM 608 C C . ALA A 1 77 ? -7.310 24.880 6.420 1.00 71.69 77 ALA A C 1
ATOM 610 O O . ALA A 1 77 ? -6.966 25.253 7.541 1.00 71.69 77 ALA A O 1
ATOM 611 N N . ASN A 1 78 ? -8.580 24.961 6.025 1.00 70.25 78 ASN A N 1
ATOM 612 C CA . ASN A 1 78 ? -9.606 25.598 6.851 1.00 70.25 78 ASN A CA 1
ATOM 613 C C . ASN A 1 78 ? -9.987 24.747 8.077 1.00 70.25 78 ASN A C 1
ATOM 615 O O . ASN A 1 78 ? -10.177 25.277 9.169 1.00 70.25 78 ASN A O 1
ATOM 619 N N . LYS A 1 79 ? -9.998 23.409 7.958 1.00 66.38 79 LYS A N 1
ATOM 620 C CA . LYS A 1 79 ? -10.197 22.512 9.116 1.00 66.38 79 LYS A CA 1
ATOM 621 C C . LYS A 1 79 ? -9.062 22.593 10.141 1.00 66.38 79 LYS A C 1
ATOM 623 O O . LYS A 1 79 ? -9.277 22.282 11.313 1.00 66.38 79 LYS A O 1
ATOM 628 N N . THR A 1 80 ? -7.860 22.987 9.721 1.00 57.38 80 THR A N 1
ATOM 629 C CA . THR A 1 80 ? -6.713 23.163 10.621 1.00 57.38 80 THR A CA 1
ATOM 630 C C . THR A 1 80 ? -6.736 24.467 11.411 1.00 57.38 80 THR A C 1
ATOM 632 O O . THR A 1 80 ? -6.149 24.503 12.489 1.00 57.38 80 THR A O 1
ATOM 635 N N . GLU A 1 81 ? -7.450 25.498 10.953 1.00 61.84 81 GLU A N 1
ATOM 636 C CA . GLU A 1 81 ? -7.648 26.728 11.734 1.00 61.84 81 GLU A CA 1
ATOM 637 C C . GLU A 1 81 ? -8.693 26.546 12.851 1.00 61.84 81 GLU A C 1
ATOM 639 O O . GLU A 1 81 ? -8.584 27.156 13.914 1.00 61.84 81 GLU A O 1
ATOM 644 N N . GLU A 1 82 ? -9.659 25.640 12.662 1.00 60.12 82 GLU A N 1
ATOM 645 C CA . GLU A 1 82 ? -10.723 25.358 13.639 1.00 60.12 82 GLU A CA 1
ATOM 646 C C . GLU A 1 82 ? -10.338 24.301 14.698 1.00 60.12 82 GLU A C 1
ATOM 648 O O . GLU A 1 82 ? -10.957 24.215 15.763 1.00 60.12 82 GLU A O 1
ATOM 653 N N . GLY A 1 83 ? -9.304 23.490 14.448 1.00 53.59 83 GLY A N 1
ATOM 654 C CA . GLY A 1 83 ? -8.843 22.437 15.356 1.00 53.59 83 GLY A CA 1
ATOM 655 C C . GLY A 1 83 ? -7.545 22.807 16.077 1.00 53.59 83 GLY A C 1
ATOM 656 O O . GLY A 1 83 ? -6.501 22.859 15.441 1.00 53.59 83 GLY A O 1
ATOM 657 N N . GLY A 1 84 ? -7.586 22.987 17.408 1.00 64.00 84 GLY A N 1
ATOM 658 C CA . GLY A 1 84 ? -6.415 23.240 18.278 1.00 64.00 84 GLY A CA 1
ATOM 659 C C . GLY A 1 84 ? -5.317 22.153 18.229 1.00 64.00 84 GLY A C 1
ATOM 660 O O . GLY A 1 84 ? -5.227 21.410 17.271 1.00 64.00 84 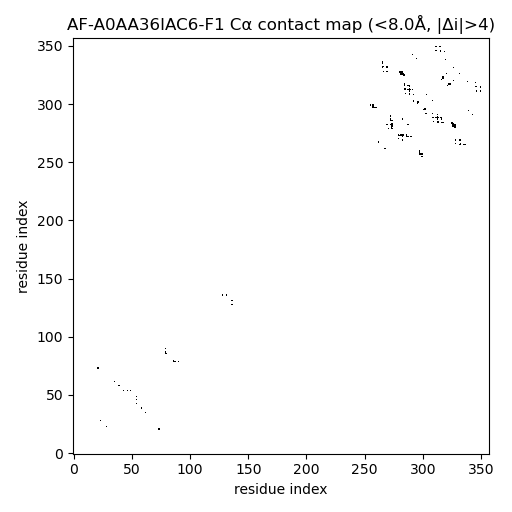GLY A O 1
ATOM 661 N N . GLN A 1 85 ? -4.478 21.993 19.265 1.00 57.62 85 GLN A N 1
ATOM 662 C CA . GLN A 1 85 ? -3.240 21.156 19.291 1.00 57.62 85 GLN A CA 1
ATOM 663 C C . GLN A 1 85 ? -3.253 19.786 18.553 1.00 57.62 85 GLN A C 1
ATOM 665 O O . GLN A 1 85 ? -2.206 19.323 18.101 1.00 57.62 85 GLN A O 1
ATOM 670 N N . ARG A 1 86 ? -4.414 19.142 18.382 1.00 58.50 86 ARG A N 1
ATOM 671 C CA . ARG A 1 86 ? -4.604 17.935 17.560 1.00 58.50 86 ARG A CA 1
ATOM 672 C C . ARG A 1 86 ? -4.403 18.170 16.048 1.00 58.50 86 ARG A C 1
ATOM 674 O O . ARG A 1 86 ? -3.864 17.291 15.380 1.00 58.50 86 ARG A O 1
ATOM 681 N N . GLY A 1 87 ? -4.770 19.344 15.532 1.00 60.50 87 GLY A N 1
ATOM 682 C CA . GLY A 1 87 ? -4.526 19.779 14.154 1.00 60.50 87 GLY A CA 1
ATOM 683 C C . GLY A 1 87 ? -3.041 19.996 13.861 1.00 60.50 87 GLY A C 1
ATOM 684 O O . GLY A 1 87 ? -2.565 19.580 12.812 1.00 60.50 87 GLY A O 1
ATOM 685 N N . GLN A 1 88 ? -2.264 20.515 14.823 1.00 66.81 88 GLN A N 1
ATOM 686 C CA . GLN A 1 88 ? -0.812 20.699 14.659 1.00 66.81 88 GLN A CA 1
ATOM 687 C C . GLN A 1 88 ? -0.045 19.381 14.489 1.00 66.81 88 GLN A C 1
ATOM 689 O O . GLN A 1 88 ? 0.934 19.332 13.749 1.00 66.81 88 GLN A O 1
ATOM 694 N N . PHE A 1 89 ? -0.465 18.307 15.164 1.00 68.06 89 PHE A N 1
ATOM 695 C CA . PHE A 1 89 ? 0.180 17.001 15.004 1.00 68.06 89 PHE A CA 1
ATOM 696 C C . PHE A 1 89 ? -0.127 16.380 13.636 1.00 68.06 89 PHE A C 1
ATOM 698 O O . PHE A 1 89 ? 0.783 15.889 12.974 1.00 68.06 89 PHE A O 1
ATOM 705 N N . GLN A 1 90 ? -1.381 16.464 13.179 1.00 67.19 90 GLN A N 1
ATOM 706 C CA . GLN A 1 90 ? -1.759 16.020 11.834 1.00 67.19 90 GLN A CA 1
ATOM 707 C C . GLN A 1 90 ? -1.042 16.834 10.750 1.00 67.19 90 GLN A C 1
ATOM 709 O O . GLN A 1 90 ? -0.547 16.251 9.793 1.00 67.19 90 GLN A O 1
ATOM 714 N N . LEU A 1 91 ? -0.893 18.149 10.940 1.00 68.81 91 LEU A N 1
ATOM 715 C CA . LEU A 1 91 ? -0.158 19.014 10.017 1.00 68.81 91 LEU A CA 1
ATOM 716 C C . LEU A 1 91 ? 1.303 18.573 9.865 1.00 68.81 91 LEU A C 1
ATOM 718 O O . LEU A 1 91 ? 1.792 18.457 8.750 1.00 68.81 91 LEU A O 1
ATOM 722 N N . ARG A 1 92 ? 1.985 18.244 10.971 1.00 72.69 92 ARG A N 1
ATOM 723 C CA . ARG A 1 92 ? 3.376 17.756 10.928 1.00 72.69 92 ARG A CA 1
ATOM 724 C C . ARG A 1 92 ? 3.518 16.421 10.204 1.00 72.69 92 ARG A C 1
ATOM 726 O O . ARG A 1 92 ? 4.544 16.203 9.563 1.00 72.69 92 ARG A O 1
ATOM 733 N N . ILE A 1 93 ? 2.522 15.541 10.318 1.00 72.19 93 ILE A N 1
ATOM 734 C CA . ILE A 1 93 ? 2.492 14.275 9.575 1.00 72.19 93 ILE A CA 1
ATOM 735 C C . ILE A 1 93 ? 2.337 14.568 8.083 1.00 72.19 93 ILE A C 1
ATOM 737 O O . ILE A 1 93 ? 3.185 14.147 7.305 1.00 72.19 93 ILE A O 1
ATOM 741 N N . PHE A 1 94 ? 1.356 15.382 7.691 1.00 71.62 94 PHE A N 1
ATOM 742 C CA . PHE A 1 94 ? 1.161 15.744 6.285 1.00 71.62 94 PHE A CA 1
ATOM 743 C C . PHE A 1 94 ? 2.342 16.526 5.693 1.00 71.62 94 PHE A C 1
ATOM 745 O O . PHE A 1 94 ? 2.698 16.323 4.539 1.00 71.62 94 PHE A O 1
ATOM 752 N N . GLU A 1 95 ? 3.000 17.395 6.461 1.00 74.00 95 GLU A N 1
ATOM 753 C CA . GLU A 1 95 ? 4.226 18.084 6.039 1.00 74.00 95 GLU A CA 1
ATOM 754 C C . GLU A 1 95 ? 5.415 17.128 5.894 1.00 74.00 95 GLU A C 1
ATOM 756 O O . GLU A 1 95 ? 6.303 17.357 5.070 1.00 74.00 95 GLU A O 1
ATOM 761 N N . ALA A 1 96 ? 5.485 16.075 6.710 1.00 71.31 96 ALA A N 1
ATOM 762 C CA . ALA A 1 96 ? 6.481 15.024 6.546 1.00 71.31 96 ALA A CA 1
ATOM 763 C C . ALA A 1 96 ? 6.185 14.190 5.292 1.00 71.31 96 ALA A C 1
ATOM 765 O O . ALA A 1 96 ? 7.080 14.022 4.469 1.00 71.31 96 ALA A O 1
ATOM 766 N N . GLU A 1 97 ? 4.936 13.774 5.090 1.00 71.12 97 GLU A N 1
ATOM 767 C CA . GLU A 1 97 ? 4.490 13.043 3.897 1.00 71.12 97 GLU A CA 1
ATOM 768 C C . GLU A 1 97 ? 4.698 13.862 2.617 1.00 71.12 97 GLU A C 1
ATOM 770 O O . GLU A 1 97 ? 5.249 13.362 1.644 1.00 71.12 97 GLU A O 1
ATOM 775 N N . ALA A 1 98 ? 4.369 15.155 2.625 1.00 69.88 98 ALA A N 1
ATOM 776 C CA . ALA A 1 98 ? 4.596 16.039 1.485 1.00 69.88 98 ALA A CA 1
ATOM 777 C C . ALA A 1 98 ? 6.090 16.244 1.185 1.00 69.88 98 ALA A C 1
ATOM 779 O O . ALA A 1 98 ? 6.466 16.423 0.027 1.00 69.88 98 ALA A O 1
ATOM 780 N N . ARG A 1 99 ? 6.958 16.232 2.207 1.00 80.00 99 ARG A N 1
ATOM 781 C CA . ARG A 1 99 ? 8.415 16.274 2.006 1.00 80.00 99 ARG A CA 1
ATOM 782 C C . ARG A 1 99 ? 8.939 14.969 1.420 1.00 80.00 99 ARG A C 1
ATOM 784 O O . ARG A 1 99 ? 9.760 15.040 0.514 1.00 80.00 99 ARG A O 1
ATOM 791 N N . MET A 1 100 ? 8.443 13.829 1.895 1.00 71.38 100 MET A N 1
ATOM 792 C CA . MET A 1 100 ? 8.775 12.511 1.350 1.00 71.38 100 MET A CA 1
ATOM 793 C C . MET A 1 100 ? 8.341 12.399 -0.114 1.00 71.38 100 MET A C 1
ATOM 795 O O . MET A 1 100 ? 9.175 12.123 -0.965 1.00 71.38 100 MET A O 1
ATOM 799 N N . ALA A 1 101 ? 7.096 12.760 -0.433 1.00 71.31 101 ALA A N 1
ATOM 800 C CA . ALA A 1 101 ? 6.586 12.733 -1.804 1.00 71.31 101 ALA A CA 1
ATOM 801 C C . ALA A 1 101 ? 7.388 13.645 -2.753 1.00 71.31 101 ALA A C 1
ATOM 803 O O . ALA A 1 101 ? 7.670 13.274 -3.886 1.00 71.31 101 ALA A O 1
ATOM 804 N N . ARG A 1 102 ? 7.818 14.832 -2.292 1.00 80.06 102 ARG A N 1
ATOM 805 C CA . ARG A 1 102 ? 8.706 15.709 -3.081 1.00 80.06 102 ARG A CA 1
ATOM 806 C C . ARG A 1 102 ? 10.104 15.124 -3.268 1.00 80.06 102 ARG A C 1
ATOM 808 O O . ARG A 1 102 ? 10.729 15.375 -4.291 1.00 80.06 102 ARG A O 1
ATOM 815 N N . GLN A 1 103 ? 10.626 14.413 -2.270 1.00 81.75 103 GLN A N 1
ATOM 816 C CA . GLN A 1 103 ? 11.909 13.726 -2.401 1.00 81.75 103 GLN A CA 1
ATOM 817 C C . GLN A 1 103 ? 11.809 12.585 -3.408 1.00 81.75 103 GLN A C 1
ATOM 819 O O . GLN A 1 103 ? 12.684 12.479 -4.257 1.00 81.75 103 GLN A O 1
ATOM 824 N N . GLU A 1 104 ? 10.736 11.799 -3.363 1.00 76.62 104 GLU A N 1
ATOM 825 C CA . GLU A 1 104 ? 10.461 10.747 -4.345 1.00 76.62 104 GLU A CA 1
ATOM 826 C C . GLU A 1 104 ? 10.341 11.325 -5.760 1.00 76.62 104 GLU A C 1
ATOM 828 O O . GLU A 1 104 ? 11.060 10.882 -6.648 1.00 76.62 104 GLU A O 1
ATOM 833 N N . GLU A 1 105 ? 9.551 12.386 -5.957 1.00 79.38 105 GLU A N 1
ATOM 834 C CA . GLU A 1 105 ? 9.416 13.053 -7.262 1.00 79.38 105 GLU A CA 1
ATOM 835 C C . GLU A 1 105 ? 10.764 13.580 -7.788 1.00 79.38 105 GLU A C 1
ATOM 837 O O . GLU A 1 105 ? 11.080 13.427 -8.969 1.00 79.38 105 GLU A O 1
ATOM 842 N N . ASN A 1 106 ? 11.595 14.170 -6.920 1.00 84.88 106 ASN A N 1
ATOM 843 C CA . ASN A 1 106 ? 12.928 14.639 -7.305 1.00 84.88 106 ASN A CA 1
ATOM 844 C C . ASN A 1 106 ? 13.855 13.478 -7.686 1.00 84.88 106 ASN A C 1
ATOM 846 O O . ASN A 1 106 ? 14.545 13.567 -8.699 1.00 84.88 106 ASN A O 1
ATOM 850 N N . MET A 1 107 ? 13.849 12.391 -6.910 1.00 81.25 107 MET A N 1
ATOM 851 C CA . MET A 1 107 ? 14.639 11.192 -7.199 1.00 81.25 107 MET A CA 1
ATOM 852 C C . MET A 1 107 ? 14.206 10.554 -8.524 1.00 81.25 107 MET A C 1
ATOM 854 O O . MET A 1 107 ? 15.051 10.203 -9.343 1.00 81.25 107 MET A O 1
ATOM 858 N N . GLU A 1 108 ? 12.900 10.449 -8.779 1.00 80.75 108 GLU A N 1
ATOM 859 C CA . GLU A 1 108 ? 12.367 9.953 -10.051 1.00 80.75 108 GLU A CA 1
ATOM 860 C C . GLU A 1 108 ? 12.759 10.858 -11.225 1.00 80.75 108 GLU A C 1
ATOM 862 O O . GLU A 1 108 ? 13.138 10.363 -12.290 1.00 80.75 108 GLU A O 1
ATOM 867 N N . ALA A 1 109 ? 12.711 12.180 -11.040 1.00 83.12 109 ALA A N 1
ATOM 868 C CA . ALA A 1 109 ? 13.113 13.143 -12.059 1.00 83.12 109 ALA A CA 1
ATOM 869 C C . ALA A 1 109 ? 14.616 13.061 -12.377 1.00 83.12 109 ALA A C 1
ATOM 871 O O . ALA A 1 109 ? 14.988 13.101 -13.554 1.00 83.12 109 ALA A O 1
ATOM 872 N N . GLU A 1 110 ? 15.470 12.918 -11.360 1.00 88.12 110 GLU A N 1
ATOM 873 C CA . GLU A 1 110 ? 16.915 12.713 -11.515 1.00 88.12 110 GLU A CA 1
ATOM 874 C C . GLU A 1 110 ? 17.207 11.409 -12.265 1.00 88.12 110 GLU A C 1
ATOM 876 O O . GLU A 1 110 ? 17.914 11.420 -13.274 1.00 88.12 110 GLU A O 1
ATOM 881 N N . LEU A 1 111 ? 16.568 10.310 -11.863 1.00 81.25 111 LEU A N 1
ATOM 882 C CA . LEU A 1 111 ? 16.754 8.994 -12.473 1.00 81.25 111 LEU A CA 1
ATOM 883 C C . LEU A 1 111 ? 16.266 8.975 -13.932 1.00 81.25 111 LEU A C 1
ATOM 885 O O . LEU A 1 111 ? 16.948 8.466 -14.823 1.00 81.25 111 LEU A O 1
ATOM 889 N N . CYS A 1 112 ? 15.133 9.621 -14.224 1.00 81.19 112 CYS A N 1
ATOM 890 C CA . CYS A 1 112 ? 14.668 9.817 -15.598 1.00 81.19 112 CYS A CA 1
ATOM 891 C C . CYS A 1 112 ? 15.651 10.656 -16.429 1.00 81.19 112 CYS A C 1
ATOM 893 O O . CYS A 1 112 ? 15.875 10.357 -17.605 1.00 81.19 112 CYS A O 1
ATOM 895 N N . ALA A 1 113 ? 16.239 11.708 -15.852 1.00 85.19 113 ALA A N 1
ATOM 896 C CA . ALA A 1 113 ? 17.211 12.547 -16.546 1.00 85.19 113 ALA A CA 1
ATOM 897 C C . ALA A 1 113 ? 18.499 11.775 -16.877 1.00 85.19 113 ALA A C 1
ATOM 899 O O . ALA A 1 113 ? 18.996 11.892 -18.002 1.00 85.19 113 ALA A O 1
ATOM 900 N N . GLU A 1 114 ? 18.997 10.960 -15.946 1.00 85.31 114 GLU A N 1
ATOM 901 C CA . GLU A 1 114 ? 20.160 10.089 -16.148 1.00 85.31 114 GLU A CA 1
ATOM 902 C C . GLU A 1 114 ? 19.904 9.049 -17.243 1.00 85.31 114 GLU A C 1
ATOM 904 O O . GLU A 1 114 ? 20.677 8.965 -18.201 1.00 85.31 114 GLU A O 1
ATOM 909 N N . LEU A 1 115 ? 18.769 8.344 -17.191 1.00 74.62 115 LEU A N 1
ATOM 910 C CA . LEU A 1 115 ? 18.394 7.359 -18.212 1.00 74.62 115 LEU A CA 1
ATOM 911 C C . LEU A 1 115 ? 18.270 7.986 -19.607 1.00 74.62 115 LEU A C 1
ATOM 913 O O . LEU A 1 115 ? 18.715 7.409 -20.602 1.00 74.62 115 LEU A O 1
ATOM 917 N N . VAL A 1 116 ? 17.701 9.192 -19.709 1.00 83.56 116 VAL A N 1
ATOM 918 C CA . VAL A 1 116 ? 17.610 9.918 -20.986 1.00 83.56 116 VAL A CA 1
ATOM 919 C C . VAL A 1 116 ? 18.994 10.331 -21.493 1.00 83.56 116 VAL A C 1
ATOM 921 O O . VAL A 1 116 ? 19.230 10.297 -22.705 1.00 83.56 116 VAL A O 1
ATOM 924 N N . GLN A 1 117 ? 19.914 10.734 -20.612 1.00 86.69 117 GLN A N 1
ATOM 925 C CA . GLN A 1 117 ? 21.290 11.040 -21.009 1.00 86.69 117 GLN A CA 1
ATOM 926 C C . GLN A 1 117 ? 22.030 9.792 -21.496 1.00 86.69 117 GLN A C 1
ATOM 928 O O . GLN A 1 117 ? 22.667 9.844 -22.551 1.00 86.69 117 GLN A O 1
ATOM 933 N N . GLU A 1 118 ? 21.902 8.670 -20.792 1.00 83.50 118 GLU A N 1
ATOM 934 C CA . GLU A 1 118 ? 22.537 7.407 -21.167 1.00 83.50 118 GLU A CA 1
ATOM 935 C C . GLU A 1 118 ? 21.995 6.881 -22.503 1.00 83.50 118 GLU A C 1
ATOM 937 O O . GLU A 1 118 ? 22.765 6.555 -23.410 1.00 83.50 118 GLU A O 1
ATOM 942 N N . ALA A 1 119 ? 20.674 6.923 -22.700 1.00 74.62 119 ALA A N 1
ATOM 943 C CA . ALA A 1 119 ? 20.046 6.560 -23.968 1.00 74.62 119 ALA A CA 1
ATOM 944 C C . ALA A 1 119 ? 20.542 7.433 -25.136 1.00 74.62 119 ALA A C 1
ATOM 946 O O . ALA A 1 119 ? 20.812 6.924 -26.228 1.00 74.62 119 ALA A O 1
ATOM 947 N N . LYS A 1 120 ? 20.719 8.745 -24.917 1.00 83.56 120 LYS A N 1
ATOM 948 C CA . LYS A 1 120 ? 21.293 9.656 -25.923 1.00 83.56 120 LYS A CA 1
ATOM 949 C C . LYS A 1 120 ? 22.755 9.332 -26.229 1.00 83.56 120 LYS A C 1
ATOM 951 O O . LYS A 1 120 ? 23.145 9.386 -27.395 1.00 83.56 120 LYS A O 1
ATOM 956 N N . ALA A 1 121 ? 23.552 8.989 -25.218 1.00 84.44 121 ALA A N 1
ATOM 957 C CA . ALA A 1 121 ? 24.948 8.603 -25.401 1.00 84.44 121 ALA A CA 1
ATOM 958 C C . ALA A 1 121 ? 25.071 7.310 -26.227 1.00 84.44 121 ALA A C 1
ATOM 960 O O . ALA A 1 121 ? 25.839 7.265 -27.190 1.00 84.44 121 ALA A O 1
ATOM 961 N N . LEU A 1 122 ? 24.251 6.301 -25.920 1.00 75.50 122 LEU A N 1
ATOM 962 C CA . LEU A 1 122 ? 24.194 5.044 -26.669 1.00 75.50 122 LEU A CA 1
ATOM 963 C C . LEU A 1 122 ? 23.723 5.252 -28.114 1.00 75.50 122 LEU A C 1
ATOM 965 O O . LEU A 1 122 ? 24.292 4.668 -29.036 1.00 75.50 122 LEU A O 1
ATOM 969 N N . ALA A 1 123 ? 22.731 6.118 -28.339 1.00 76.00 123 ALA A N 1
ATOM 970 C CA . ALA A 1 123 ? 22.274 6.462 -29.685 1.00 76.00 123 ALA A CA 1
ATOM 971 C C . ALA A 1 123 ? 23.378 7.150 -30.508 1.00 76.00 123 ALA A C 1
ATOM 973 O O . ALA A 1 123 ? 23.630 6.764 -31.650 1.00 76.00 123 ALA A O 1
ATOM 974 N N . ALA A 1 124 ? 24.095 8.112 -29.915 1.00 78.81 124 ALA A N 1
ATOM 975 C CA . ALA A 1 124 ? 25.218 8.784 -30.568 1.00 78.81 124 ALA A CA 1
ATOM 976 C C . ALA A 1 124 ? 26.368 7.814 -30.900 1.00 78.81 124 ALA A C 1
ATOM 978 O O . ALA A 1 124 ? 26.993 7.922 -31.959 1.00 78.81 124 ALA A O 1
ATOM 979 N N . GLN A 1 125 ? 26.625 6.841 -30.023 1.00 76.81 125 GLN A N 1
ATOM 980 C CA . GLN A 1 125 ? 27.619 5.792 -30.243 1.00 76.81 125 GLN A CA 1
ATOM 981 C C . GLN A 1 125 ? 27.193 4.809 -31.346 1.00 76.81 125 GLN A C 1
ATOM 983 O O . GLN A 1 125 ? 27.998 4.442 -32.198 1.00 76.81 125 GLN A O 1
ATOM 988 N N . ALA A 1 126 ? 25.919 4.421 -31.396 1.00 70.06 126 ALA A N 1
ATOM 989 C CA . ALA A 1 126 ? 25.400 3.577 -32.470 1.00 70.06 126 ALA A CA 1
ATOM 990 C C . ALA A 1 126 ? 25.462 4.283 -33.838 1.00 70.06 126 ALA A C 1
ATOM 992 O O . ALA A 1 126 ? 25.763 3.652 -34.856 1.00 70.06 126 ALA A O 1
ATOM 993 N N . ASP A 1 127 ? 25.217 5.594 -33.873 1.00 73.19 127 ASP A N 1
ATOM 994 C CA . ASP A 1 127 ? 25.313 6.398 -35.092 1.00 73.19 127 ASP A CA 1
ATOM 995 C C . ASP A 1 127 ? 26.754 6.575 -35.583 1.00 73.19 127 ASP A C 1
ATOM 997 O O . ASP A 1 127 ? 26.984 6.580 -36.798 1.00 73.19 127 ASP A O 1
ATOM 1001 N N . SER A 1 128 ? 27.738 6.668 -34.681 1.00 74.81 128 SER A N 1
ATOM 1002 C CA . SER A 1 128 ? 29.151 6.705 -35.076 1.00 74.81 128 SER A CA 1
ATOM 1003 C C . SER A 1 128 ? 29.584 5.379 -35.714 1.00 74.81 128 SER A C 1
ATOM 1005 O O . SER A 1 128 ? 30.200 5.388 -36.781 1.00 74.81 128 SER A O 1
ATOM 1007 N N . TRP A 1 129 ? 29.136 4.242 -35.171 1.00 67.31 129 TRP A N 1
ATOM 1008 C CA . TRP A 1 129 ? 29.386 2.912 -35.743 1.00 67.31 129 TRP A CA 1
ATOM 1009 C C . TRP A 1 129 ? 28.734 2.698 -37.114 1.00 67.31 129 TRP A C 1
ATOM 1011 O O . TRP A 1 129 ? 29.276 1.990 -37.968 1.00 67.31 129 TRP A O 1
ATOM 1021 N N . ARG A 1 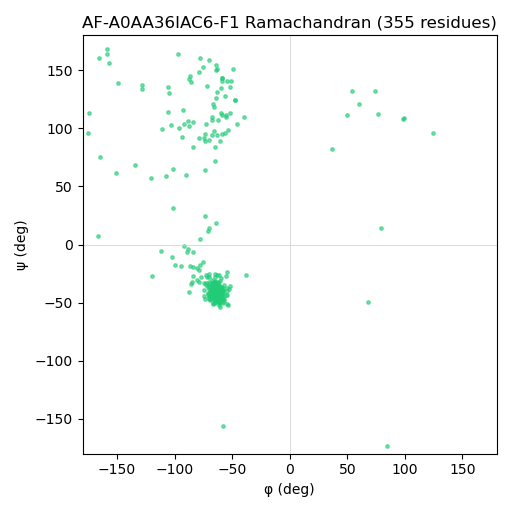130 ? 27.578 3.323 -37.376 1.00 66.00 130 ARG A N 1
ATOM 1022 C CA . ARG A 1 130 ? 26.908 3.237 -38.686 1.00 66.00 130 ARG A CA 1
ATOM 1023 C C . ARG A 1 130 ? 27.656 3.984 -39.791 1.00 66.00 130 ARG A C 1
ATOM 1025 O O . ARG A 1 130 ? 27.539 3.591 -40.954 1.00 66.00 130 ARG A O 1
ATOM 1032 N N . ARG A 1 131 ? 28.412 5.033 -39.449 1.00 67.56 131 ARG A N 1
ATOM 1033 C CA . ARG A 1 131 ? 29.075 5.934 -40.409 1.00 67.56 131 ARG A CA 1
ATOM 1034 C C . ARG A 1 131 ? 30.480 5.496 -40.830 1.00 67.56 131 ARG A C 1
ATOM 1036 O O . ARG A 1 131 ? 31.033 6.098 -41.746 1.00 67.56 131 ARG A O 1
ATOM 1043 N N . GLU A 1 132 ? 31.044 4.451 -40.231 1.00 52.69 132 GLU A N 1
ATOM 1044 C CA . GLU A 1 132 ? 32.405 4.023 -40.556 1.00 52.69 132 GLU A CA 1
ATOM 1045 C C . GLU A 1 132 ? 32.521 3.049 -41.752 1.00 52.69 132 GLU A C 1
ATOM 1047 O O . GLU A 1 132 ? 31.657 2.175 -41.948 1.00 52.69 132 GLU A O 1
ATOM 1052 N N . PRO A 1 133 ? 33.611 3.165 -42.547 1.00 57.50 133 PRO A N 1
ATOM 1053 C CA . PRO A 1 133 ? 33.892 2.292 -43.683 1.00 57.50 133 PRO A CA 1
ATOM 1054 C C . PRO A 1 133 ? 34.125 0.837 -43.243 1.00 57.50 133 PRO A C 1
ATOM 1056 O O . PRO A 1 133 ? 34.592 0.553 -42.142 1.00 57.50 133 PRO A O 1
ATOM 1059 N N . ARG A 1 134 ? 33.791 -0.113 -44.129 1.00 55.62 134 ARG A N 1
ATOM 1060 C CA . ARG A 1 134 ? 33.730 -1.565 -43.849 1.00 55.62 134 ARG A CA 1
ATOM 1061 C C . ARG A 1 134 ? 35.008 -2.183 -43.259 1.00 55.62 134 ARG A C 1
ATOM 1063 O O . ARG A 1 134 ? 34.899 -3.210 -42.602 1.00 55.62 134 ARG A O 1
ATOM 1070 N N . GLU A 1 135 ? 36.173 -1.580 -43.469 1.00 54.91 135 GLU A N 1
ATOM 1071 C CA . GLU A 1 135 ? 37.467 -2.063 -42.961 1.00 54.91 135 GLU A CA 1
ATOM 1072 C C . GLU A 1 135 ? 37.701 -1.695 -41.485 1.00 54.91 135 GLU A C 1
ATOM 1074 O O . GLU A 1 135 ? 38.268 -2.493 -40.745 1.00 54.91 135 GLU A O 1
ATOM 1079 N N . ALA A 1 136 ? 37.162 -0.565 -41.008 1.00 54.62 136 ALA A N 1
ATOM 1080 C CA . ALA A 1 136 ? 37.222 -0.179 -39.593 1.00 54.62 136 ALA A CA 1
ATOM 1081 C C . ALA A 1 136 ? 36.287 -1.032 -38.717 1.00 54.62 136 ALA A C 1
ATOM 1083 O O . ALA A 1 136 ? 36.577 -1.292 -37.553 1.00 54.62 136 ALA A O 1
ATOM 1084 N N . ARG A 1 137 ? 35.207 -1.579 -39.298 1.00 52.69 137 ARG A N 1
ATOM 1085 C CA . ARG A 1 137 ? 34.269 -2.468 -38.590 1.00 52.69 137 ARG A CA 1
ATOM 1086 C C . ARG A 1 137 ? 34.949 -3.698 -37.994 1.00 52.69 137 ARG A C 1
ATOM 1088 O O . ARG A 1 137 ? 34.534 -4.116 -36.924 1.00 52.69 137 ARG A O 1
ATOM 1095 N N . TYR A 1 138 ? 35.977 -4.257 -38.637 1.00 56.38 138 TYR A N 1
ATOM 1096 C CA . TYR A 1 138 ? 36.701 -5.427 -38.120 1.00 56.38 138 TYR A CA 1
ATOM 1097 C C . TYR A 1 138 ? 37.638 -5.091 -36.952 1.00 56.38 138 TYR A C 1
ATOM 1099 O O . TYR A 1 138 ? 37.730 -5.888 -36.022 1.00 56.38 138 TYR A O 1
ATOM 1107 N N . ALA A 1 139 ? 38.230 -3.891 -36.930 1.00 58.59 139 ALA A N 1
ATOM 1108 C CA . ALA A 1 139 ? 39.011 -3.413 -35.786 1.00 58.59 139 ALA A CA 1
ATOM 1109 C C . ALA A 1 139 ? 38.136 -3.250 -34.525 1.00 58.59 139 ALA A C 1
ATOM 1111 O O . ALA A 1 139 ? 38.558 -3.596 -33.423 1.00 58.59 139 ALA A O 1
ATOM 1112 N N . HIS A 1 140 ? 36.877 -2.827 -34.691 1.00 57.09 140 HIS A N 1
ATOM 1113 C CA . HIS A 1 140 ? 35.916 -2.720 -33.584 1.00 57.09 140 HIS A CA 1
ATOM 1114 C C . HIS A 1 140 ? 35.500 -4.065 -32.995 1.00 57.09 140 HIS A C 1
ATOM 1116 O O . HIS A 1 140 ? 35.226 -4.134 -31.800 1.00 57.09 140 HIS A O 1
ATOM 1122 N N . TRP A 1 141 ? 35.466 -5.143 -33.786 1.00 60.88 141 TRP A N 1
ATOM 1123 C CA . TRP A 1 141 ? 35.184 -6.484 -33.255 1.00 60.88 141 TRP A CA 1
ATOM 1124 C C . TRP A 1 141 ? 36.346 -7.021 -32.418 1.00 60.88 141 TRP A C 1
ATOM 1126 O O . TRP A 1 141 ? 36.102 -7.651 -31.392 1.00 60.88 141 TRP A O 1
ATOM 1136 N N . GLU A 1 142 ? 37.592 -6.738 -32.804 1.00 67.31 142 GLU A N 1
ATOM 1137 C CA . GLU A 1 142 ? 38.771 -7.088 -32.002 1.00 67.31 142 GLU A CA 1
ATOM 1138 C C . GLU A 1 142 ? 38.827 -6.271 -30.705 1.00 67.31 142 GLU A C 1
ATOM 1140 O O . GLU A 1 142 ? 39.049 -6.826 -29.628 1.00 67.31 142 GLU A O 1
ATOM 1145 N N . GLU A 1 143 ? 38.533 -4.970 -30.768 1.00 66.19 143 GLU A N 1
ATOM 1146 C CA . GLU A 1 143 ? 38.498 -4.116 -29.579 1.00 66.19 143 GLU A CA 1
ATOM 1147 C C . GLU A 1 143 ? 37.324 -4.468 -28.643 1.00 66.19 143 GLU A C 1
ATOM 1149 O O . GLU A 1 143 ? 37.490 -4.523 -27.421 1.00 66.19 143 GLU A O 1
ATOM 1154 N N . ALA A 1 144 ? 36.151 -4.799 -29.193 1.00 64.75 144 ALA A N 1
ATOM 1155 C CA . ALA A 1 144 ? 35.012 -5.305 -28.429 1.00 64.75 144 ALA A CA 1
ATOM 1156 C C . ALA A 1 144 ? 35.312 -6.671 -27.792 1.00 64.75 144 ALA A C 1
ATOM 1158 O O . ALA A 1 144 ? 34.982 -6.882 -26.625 1.00 64.75 144 ALA A O 1
ATOM 1159 N N . ALA A 1 145 ? 35.992 -7.574 -28.505 1.00 69.38 145 ALA A N 1
ATOM 1160 C CA . ALA A 1 145 ? 36.409 -8.870 -27.971 1.00 69.38 145 ALA A CA 1
ATOM 1161 C C . ALA A 1 145 ? 37.429 -8.735 -26.827 1.00 69.38 145 ALA A C 1
ATOM 1163 O O . ALA A 1 145 ? 37.385 -9.516 -25.878 1.00 69.38 145 ALA A O 1
ATOM 1164 N N . LEU A 1 146 ? 38.301 -7.721 -26.865 1.00 72.62 146 LEU A N 1
ATOM 1165 C CA . LEU A 1 146 ? 39.230 -7.411 -25.772 1.00 72.62 146 LEU A CA 1
ATOM 1166 C C . LEU A 1 146 ? 38.530 -6.789 -24.551 1.00 72.62 146 LEU A C 1
ATOM 1168 O O . LEU A 1 146 ? 38.946 -7.031 -23.416 1.00 72.62 146 LEU A O 1
ATOM 1172 N N . ARG A 1 147 ? 37.462 -6.007 -24.756 1.00 71.88 147 ARG A N 1
ATOM 1173 C CA . ARG A 1 147 ? 36.706 -5.350 -23.671 1.00 71.88 147 ARG A CA 1
ATOM 1174 C C . ARG A 1 147 ? 35.642 -6.251 -23.031 1.00 71.88 147 ARG A C 1
ATOM 1176 O O . ARG A 1 147 ? 35.350 -6.083 -21.846 1.00 71.88 147 ARG A O 1
ATOM 1183 N N . LEU A 1 148 ? 35.105 -7.233 -23.761 1.00 71.81 148 LEU A N 1
ATOM 1184 C CA . LEU A 1 148 ? 34.040 -8.131 -23.292 1.00 71.81 148 LEU A CA 1
ATOM 1185 C C . LEU A 1 148 ? 34.384 -8.875 -21.981 1.00 71.81 148 LEU A C 1
ATOM 1187 O O . LEU A 1 148 ? 33.546 -8.885 -21.082 1.00 71.81 148 LEU A O 1
ATOM 1191 N N . PRO A 1 149 ? 35.594 -9.435 -21.773 1.00 81.12 149 PRO A N 1
ATOM 1192 C CA . PRO A 1 149 ? 35.926 -10.115 -20.520 1.00 81.12 149 PRO A CA 1
ATOM 1193 C C . PRO A 1 149 ? 35.960 -9.173 -19.313 1.00 81.12 149 PRO A C 1
ATOM 1195 O O . PRO A 1 149 ? 35.630 -9.585 -18.202 1.00 81.12 149 PRO A O 1
ATOM 1198 N N . VAL A 1 150 ? 36.362 -7.913 -19.513 1.00 79.31 150 VAL A N 1
ATOM 1199 C CA . VAL A 1 150 ? 36.344 -6.892 -18.456 1.00 79.31 150 VAL A CA 1
ATOM 1200 C C . VAL A 1 150 ? 34.902 -6.518 -18.132 1.00 79.31 150 VAL A C 1
ATOM 1202 O O . VAL A 1 150 ? 34.543 -6.531 -16.959 1.00 79.31 150 VAL A O 1
ATOM 1205 N N . ALA A 1 151 ? 34.068 -6.298 -19.154 1.00 69.25 151 ALA A N 1
ATOM 1206 C CA . ALA A 1 151 ? 32.643 -6.015 -18.989 1.00 69.25 151 ALA A CA 1
ATOM 1207 C C . ALA A 1 151 ? 31.903 -7.146 -18.249 1.00 69.25 151 ALA A C 1
ATOM 1209 O O . ALA A 1 151 ? 31.153 -6.885 -17.311 1.00 69.25 151 ALA A O 1
ATOM 1210 N N . LEU A 1 152 ? 32.180 -8.409 -18.591 1.00 75.06 152 LEU A N 1
ATOM 1211 C CA . LEU A 1 152 ? 31.605 -9.575 -17.910 1.00 75.06 152 LEU A CA 1
ATOM 1212 C C . LEU A 1 152 ? 32.077 -9.692 -16.452 1.00 75.06 152 LEU A C 1
ATOM 1214 O O . LEU A 1 152 ? 31.295 -10.050 -15.573 1.00 75.06 152 LEU A O 1
ATOM 1218 N N . LYS A 1 153 ? 33.343 -9.362 -16.158 1.00 83.69 153 LYS A N 1
ATOM 1219 C CA . LYS A 1 153 ? 33.848 -9.314 -14.774 1.00 83.69 153 LYS A CA 1
ATOM 1220 C C . LYS A 1 153 ? 33.194 -8.197 -13.966 1.00 83.69 153 LYS A C 1
ATOM 1222 O O . LYS A 1 153 ? 32.854 -8.421 -12.806 1.00 83.69 153 LYS A O 1
ATOM 1227 N N . THR A 1 154 ? 33.011 -7.016 -14.554 1.00 79.69 154 THR A N 1
ATOM 1228 C CA . THR A 1 154 ? 32.322 -5.904 -13.886 1.00 79.69 154 THR A CA 1
ATOM 1229 C C . THR A 1 154 ? 30.847 -6.211 -13.678 1.00 79.69 154 THR A C 1
ATOM 1231 O O . THR A 1 154 ? 30.330 -5.946 -12.600 1.00 79.69 154 THR A O 1
ATOM 1234 N N . GLU A 1 155 ? 30.185 -6.847 -14.644 1.00 80.06 155 GLU A N 1
ATOM 1235 C CA . GLU A 1 155 ? 28.800 -7.294 -14.504 1.00 80.06 155 GLU A CA 1
ATOM 1236 C C . GLU A 1 155 ? 28.661 -8.328 -13.379 1.00 80.06 155 GLU A C 1
ATOM 1238 O O . GLU A 1 155 ? 27.790 -8.196 -12.523 1.00 80.06 155 GLU A O 1
ATOM 1243 N N . ALA A 1 156 ? 29.551 -9.322 -13.317 1.00 83.38 156 ALA A N 1
ATOM 1244 C CA . ALA A 1 156 ? 29.564 -10.295 -12.226 1.00 83.38 156 ALA A CA 1
ATOM 1245 C C . ALA A 1 156 ? 29.800 -9.628 -10.858 1.00 83.38 156 ALA A C 1
ATOM 1247 O O . ALA A 1 156 ? 29.140 -9.976 -9.881 1.00 83.38 156 ALA A O 1
ATOM 1248 N N . ALA A 1 157 ? 30.694 -8.635 -10.783 1.00 83.88 157 ALA A N 1
ATOM 1249 C CA . ALA A 1 157 ? 30.925 -7.868 -9.560 1.00 83.88 157 ALA A CA 1
ATOM 1250 C C . ALA A 1 157 ? 29.694 -7.044 -9.144 1.00 83.88 157 ALA A C 1
ATOM 1252 O O . ALA A 1 157 ? 29.358 -7.009 -7.961 1.00 83.88 157 ALA A O 1
ATOM 1253 N N . LEU A 1 158 ? 28.994 -6.427 -10.102 1.00 79.19 158 LEU A N 1
ATOM 1254 C CA . LEU A 1 158 ? 27.748 -5.698 -9.852 1.00 79.19 158 LEU A CA 1
ATOM 1255 C C . LEU A 1 158 ? 26.628 -6.635 -9.394 1.00 79.19 158 LEU A C 1
ATOM 1257 O O . LEU A 1 158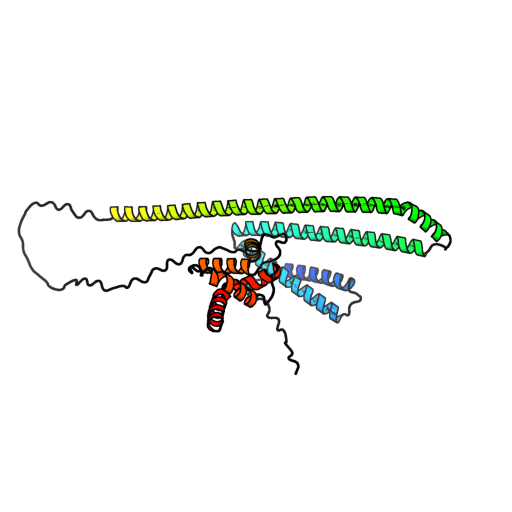 ? 25.945 -6.315 -8.429 1.00 79.19 158 LEU A O 1
ATOM 1261 N N . ARG A 1 159 ? 26.484 -7.815 -10.010 1.00 83.88 159 ARG A N 1
ATOM 1262 C CA . ARG A 1 159 ? 25.521 -8.839 -9.574 1.00 83.88 159 ARG A CA 1
ATOM 1263 C C . ARG A 1 159 ? 25.810 -9.330 -8.159 1.00 83.88 159 ARG A C 1
ATOM 1265 O O . ARG A 1 159 ? 24.888 -9.431 -7.360 1.00 83.88 159 ARG A O 1
ATOM 1272 N N . ASN A 1 160 ? 27.078 -9.571 -7.825 1.00 89.00 160 ASN A N 1
ATOM 1273 C CA . ASN A 1 160 ? 27.467 -9.943 -6.464 1.00 89.00 160 ASN A CA 1
ATOM 1274 C C . ASN A 1 160 ? 27.152 -8.824 -5.466 1.00 89.00 160 ASN A C 1
ATOM 1276 O O . ASN A 1 160 ? 26.633 -9.093 -4.389 1.00 89.00 160 ASN A O 1
ATOM 1280 N N . ARG A 1 161 ? 27.418 -7.563 -5.826 1.00 87.25 161 ARG A N 1
ATOM 1281 C CA . ARG A 1 161 ? 27.086 -6.415 -4.973 1.00 87.25 161 ARG A CA 1
ATOM 1282 C C . ARG A 1 161 ? 25.577 -6.253 -4.790 1.00 87.25 161 ARG A C 1
ATOM 1284 O O . ARG A 1 161 ? 25.141 -5.995 -3.677 1.00 87.25 161 ARG A O 1
ATOM 1291 N N . ALA A 1 162 ? 24.793 -6.435 -5.850 1.00 82.56 162 ALA A N 1
ATOM 1292 C CA . ALA A 1 162 ? 23.335 -6.411 -5.781 1.00 82.56 162 ALA A CA 1
ATOM 1293 C C . ALA A 1 162 ? 22.791 -7.538 -4.889 1.00 82.56 162 ALA A C 1
ATOM 1295 O O . ALA A 1 162 ? 21.886 -7.298 -4.100 1.00 82.56 162 ALA A O 1
ATOM 1296 N N . ALA A 1 163 ? 23.375 -8.739 -4.957 1.00 88.56 163 ALA A N 1
ATOM 1297 C CA . ALA A 1 163 ? 23.000 -9.849 -4.085 1.00 88.56 163 ALA A CA 1
ATOM 1298 C C . ALA A 1 163 ? 23.271 -9.543 -2.601 1.00 88.56 163 ALA A C 1
ATOM 1300 O O . ALA A 1 163 ? 22.402 -9.794 -1.772 1.00 88.56 163 ALA A O 1
ATOM 1301 N N . VAL A 1 164 ? 24.427 -8.948 -2.277 1.00 92.50 164 VAL A N 1
ATOM 1302 C CA . VAL A 1 164 ? 24.758 -8.526 -0.902 1.00 92.50 164 VAL A CA 1
ATOM 1303 C C . VAL A 1 164 ? 23.790 -7.453 -0.401 1.00 92.50 164 VAL A C 1
ATOM 1305 O O . VAL A 1 164 ? 23.273 -7.577 0.701 1.00 92.50 164 VAL A O 1
ATOM 1308 N N . LEU A 1 165 ? 23.495 -6.434 -1.215 1.00 86.81 165 LEU A N 1
ATOM 1309 C CA . LEU A 1 165 ? 22.542 -5.384 -0.836 1.00 86.81 165 LEU A CA 1
ATOM 1310 C C . LEU A 1 165 ? 21.131 -5.939 -0.606 1.00 86.81 165 LEU A C 1
ATOM 1312 O O . LEU A 1 165 ? 20.464 -5.523 0.333 1.00 86.81 165 LEU A O 1
ATOM 1316 N N . ASN A 1 166 ? 20.693 -6.899 -1.422 1.00 89.62 166 ASN A N 1
ATOM 1317 C CA . ASN A 1 166 ? 19.400 -7.556 -1.243 1.00 89.62 166 ASN A CA 1
ATOM 1318 C C . ASN A 1 166 ? 19.361 -8.390 0.055 1.00 89.62 166 ASN A C 1
ATOM 1320 O O . ASN A 1 166 ? 18.361 -8.410 0.765 1.00 89.62 166 ASN A O 1
ATOM 1324 N N . GLU A 1 167 ? 20.466 -9.051 0.411 1.00 92.88 167 GLU A N 1
ATOM 1325 C CA . GLU A 1 167 ? 20.579 -9.764 1.687 1.00 92.88 167 GLU A CA 1
ATOM 1326 C C . GLU A 1 167 ? 20.541 -8.803 2.889 1.00 92.88 167 GLU A C 1
ATOM 1328 O O . GLU A 1 167 ? 19.826 -9.063 3.858 1.00 92.88 167 GLU A O 1
ATOM 1333 N N . GLU A 1 168 ? 21.246 -7.670 2.815 1.00 91.38 168 GLU A N 1
ATOM 1334 C CA . GLU A 1 168 ? 21.192 -6.606 3.828 1.00 91.38 168 GLU A CA 1
ATOM 1335 C C . GLU A 1 168 ? 19.781 -6.008 3.954 1.00 91.38 168 GLU A C 1
ATOM 1337 O O . GLU A 1 168 ? 19.292 -5.805 5.068 1.00 91.38 168 GLU A O 1
ATOM 1342 N N . GLU A 1 169 ? 19.092 -5.778 2.833 1.00 87.12 169 GLU A N 1
ATOM 1343 C CA . GLU A 1 169 ? 17.708 -5.303 2.815 1.00 87.12 169 GLU A CA 1
ATOM 1344 C C . GLU A 1 169 ? 16.769 -6.298 3.507 1.00 87.12 169 GLU A C 1
ATOM 1346 O O . GLU A 1 169 ? 16.012 -5.906 4.398 1.00 87.12 169 GLU A O 1
ATOM 1351 N N . MET A 1 170 ? 16.857 -7.592 3.180 1.00 88.69 170 MET A N 1
ATOM 1352 C CA . MET A 1 170 ? 16.061 -8.625 3.851 1.00 88.69 170 MET A CA 1
ATOM 1353 C C . MET A 1 170 ? 16.338 -8.682 5.361 1.00 88.69 170 MET A C 1
ATOM 1355 O O . MET A 1 170 ? 15.407 -8.837 6.157 1.00 88.69 170 MET A O 1
ATOM 1359 N N . GLN A 1 171 ? 17.597 -8.526 5.783 1.00 92.06 171 GLN A N 1
ATOM 1360 C CA . GLN A 1 171 ? 17.953 -8.476 7.205 1.00 92.06 171 GLN A CA 1
ATOM 1361 C C . GLN A 1 171 ? 17.344 -7.255 7.905 1.00 92.06 171 GLN A C 1
ATOM 1363 O O . GLN A 1 171 ? 16.799 -7.387 9.004 1.00 92.06 171 GLN A O 1
ATOM 1368 N N . LEU A 1 172 ? 17.387 -6.078 7.277 1.00 88.44 172 LEU A N 1
ATOM 1369 C CA . LEU A 1 172 ? 16.766 -4.865 7.813 1.00 88.44 172 LEU A CA 1
ATOM 1370 C C . LEU A 1 172 ? 15.241 -4.996 7.889 1.00 88.44 172 LEU A C 1
ATOM 1372 O O . LEU A 1 172 ? 14.651 -4.643 8.909 1.00 88.44 172 LEU A O 1
ATOM 1376 N N . GLN A 1 173 ? 14.598 -5.563 6.867 1.00 85.00 173 GLN A N 1
ATOM 1377 C CA . GLN A 1 173 ? 13.158 -5.834 6.884 1.00 85.00 173 GLN A CA 1
ATOM 1378 C C . GLN A 1 173 ? 12.775 -6.789 8.028 1.00 85.00 173 GLN A C 1
ATOM 1380 O O . GLN A 1 173 ? 11.786 -6.555 8.729 1.00 85.00 173 GLN A O 1
ATOM 1385 N N . ALA A 1 174 ? 13.583 -7.824 8.285 1.00 89.12 174 ALA A N 1
ATOM 1386 C CA . ALA A 1 174 ? 13.380 -8.726 9.417 1.00 89.12 174 ALA A CA 1
ATOM 1387 C C . ALA A 1 174 ? 13.500 -7.999 10.770 1.00 89.12 174 ALA A C 1
ATOM 1389 O O . ALA A 1 174 ? 12.629 -8.165 11.630 1.00 89.12 174 ALA A O 1
ATOM 1390 N N . GLN A 1 175 ? 14.517 -7.145 10.938 1.00 89.81 175 GLN A N 1
ATOM 1391 C CA . GLN A 1 175 ? 14.704 -6.332 12.147 1.00 89.81 175 GLN A CA 1
ATOM 1392 C C . GLN A 1 175 ? 13.549 -5.347 12.366 1.00 89.81 175 GLN A C 1
ATOM 1394 O O . GLN A 1 175 ? 13.052 -5.222 13.485 1.00 89.81 175 GLN A O 1
ATOM 1399 N N . VAL A 1 176 ? 13.067 -4.688 11.308 1.00 86.56 176 VAL A N 1
ATOM 1400 C CA . VAL A 1 176 ? 11.886 -3.813 11.376 1.00 86.56 176 VAL A CA 1
ATOM 1401 C C . VAL A 1 176 ? 10.655 -4.612 11.806 1.00 86.56 176 VAL A C 1
ATOM 1403 O O . VAL A 1 176 ? 9.922 -4.175 12.692 1.00 86.56 176 VAL A O 1
ATOM 1406 N N . GLY A 1 177 ? 10.450 -5.810 11.253 1.00 83.56 177 GLY A N 1
ATOM 1407 C CA . GLY A 1 177 ? 9.345 -6.687 11.643 1.00 83.56 177 GLY A CA 1
ATOM 1408 C C . GLY A 1 177 ? 9.441 -7.204 13.087 1.00 83.56 177 GLY A C 1
ATOM 1409 O O . GLY A 1 177 ? 8.422 -7.430 13.741 1.00 83.56 177 GLY A O 1
ATOM 1410 N N . GLU A 1 178 ? 10.644 -7.410 13.622 1.00 89.44 178 GLU A N 1
ATOM 1411 C CA . GLU A 1 178 ? 10.861 -7.701 15.046 1.00 89.44 178 GLU A CA 1
ATOM 1412 C C . GLU A 1 178 ? 10.557 -6.494 15.929 1.00 89.44 178 GLU A C 1
ATOM 1414 O O . GLU A 1 178 ? 9.805 -6.620 16.898 1.00 89.44 178 GLU A O 1
ATOM 1419 N N . TRP A 1 179 ? 11.068 -5.321 15.561 1.00 92.75 179 TRP A N 1
ATOM 1420 C CA . TRP A 1 179 ? 10.829 -4.078 16.284 1.00 92.75 179 TRP A CA 1
ATOM 1421 C C . TRP A 1 179 ? 9.339 -3.719 16.331 1.00 92.75 179 TRP A C 1
ATOM 1423 O O . TRP A 1 179 ? 8.818 -3.401 17.398 1.00 92.75 179 TRP A O 1
ATOM 1433 N N . GLN A 1 180 ? 8.619 -3.854 15.214 1.00 82.69 180 GLN A N 1
ATOM 1434 C CA . GLN A 1 180 ? 7.172 -3.629 15.153 1.00 82.69 180 GLN A CA 1
ATOM 1435 C C . GLN A 1 180 ? 6.405 -4.579 16.078 1.00 82.69 180 GLN A C 1
ATOM 1437 O O . GLN A 1 180 ? 5.506 -4.146 16.798 1.00 82.69 180 GLN A O 1
ATOM 1442 N N . ARG A 1 181 ? 6.774 -5.868 16.107 1.00 85.62 181 ARG A N 1
ATOM 1443 C CA . ARG A 1 181 ? 6.170 -6.848 17.026 1.00 85.62 181 ARG A CA 1
ATOM 1444 C C . ARG A 1 181 ? 6.443 -6.496 18.484 1.00 85.62 181 ARG A C 1
ATOM 1446 O O . ARG A 1 181 ? 5.533 -6.592 19.305 1.00 85.62 181 ARG A O 1
ATOM 1453 N N . HIS A 1 182 ? 7.668 -6.080 18.800 1.00 85.38 182 HIS A N 1
ATOM 1454 C CA . HIS A 1 182 ? 8.041 -5.681 20.152 1.00 85.38 182 HIS A CA 1
ATOM 1455 C C . HIS A 1 182 ? 7.280 -4.427 20.597 1.00 85.38 182 HIS A C 1
ATOM 1457 O O . HIS A 1 182 ? 6.611 -4.452 21.626 1.00 85.38 182 HIS A O 1
ATOM 1463 N N . SER A 1 183 ? 7.268 -3.383 19.767 1.00 75.75 183 SER A N 1
ATOM 1464 C CA . SER A 1 183 ? 6.543 -2.141 20.040 1.00 75.75 183 SER A CA 1
ATOM 1465 C C . SER A 1 183 ? 5.032 -2.369 20.176 1.00 75.75 183 SER A C 1
ATOM 1467 O O . SER A 1 183 ? 4.399 -1.837 21.088 1.00 75.75 183 SER A O 1
ATOM 1469 N N . ALA A 1 184 ? 4.435 -3.219 19.333 1.00 80.00 184 ALA A N 1
ATOM 1470 C CA . ALA A 1 184 ? 3.025 -3.584 19.456 1.00 80.00 184 ALA A CA 1
ATOM 1471 C C . ALA A 1 184 ? 2.729 -4.322 20.774 1.00 80.00 184 ALA A C 1
ATOM 1473 O O . ALA A 1 184 ? 1.704 -4.059 21.407 1.00 80.00 184 ALA A O 1
ATOM 1474 N N . ALA A 1 185 ? 3.620 -5.218 21.209 1.00 81.44 185 ALA A N 1
ATOM 1475 C CA . ALA A 1 185 ? 3.486 -5.913 22.486 1.00 81.44 185 ALA A CA 1
ATOM 1476 C C . ALA A 1 185 ? 3.575 -4.945 23.678 1.00 81.44 185 ALA A C 1
ATOM 1478 O O . ALA A 1 185 ? 2.748 -5.031 24.586 1.00 81.44 185 ALA A O 1
ATOM 1479 N N . GLU A 1 186 ? 4.508 -3.990 23.651 1.00 83.69 186 GLU A N 1
ATOM 1480 C CA . GLU A 1 186 ? 4.632 -2.943 24.673 1.00 83.69 186 GLU A CA 1
ATOM 1481 C C . GLU A 1 186 ? 3.386 -2.051 24.732 1.00 83.69 186 GLU A C 1
ATOM 1483 O O . GLU A 1 186 ? 2.827 -1.831 25.806 1.00 83.69 186 GLU A O 1
ATOM 1488 N N . LEU A 1 187 ? 2.876 -1.598 23.581 1.00 84.12 187 LEU A N 1
ATOM 1489 C CA . LEU A 1 187 ? 1.651 -0.795 23.518 1.00 84.12 187 LEU A CA 1
ATOM 1490 C C . LEU A 1 187 ? 0.433 -1.549 24.066 1.00 84.12 187 LEU A C 1
ATOM 1492 O O . LEU A 1 187 ? -0.412 -0.958 24.746 1.00 84.12 187 LEU A O 1
ATOM 1496 N N . LEU A 1 188 ? 0.329 -2.851 23.787 1.00 84.38 188 LEU A N 1
ATOM 1497 C CA . LEU A 1 188 ? -0.721 -3.696 24.352 1.00 84.38 188 LEU A CA 1
ATOM 1498 C C . LEU A 1 188 ? -0.567 -3.844 25.868 1.00 84.38 188 LEU A C 1
ATOM 1500 O O . LEU A 1 188 ? -1.567 -3.715 26.573 1.00 84.38 188 LEU A O 1
ATOM 1504 N N . ALA A 1 189 ? 0.653 -4.050 26.372 1.00 81.69 189 ALA A N 1
ATOM 1505 C CA . ALA A 1 189 ? 0.929 -4.105 27.807 1.00 81.69 189 ALA A CA 1
ATOM 1506 C C . ALA A 1 189 ? 0.508 -2.803 28.508 1.00 81.69 189 ALA A C 1
ATOM 1508 O O . ALA A 1 189 ? -0.306 -2.846 29.431 1.00 81.69 189 ALA A O 1
ATOM 1509 N N . CYS A 1 190 ? 0.924 -1.641 27.989 1.00 83.75 190 CYS A N 1
ATOM 1510 C CA . CYS A 1 190 ? 0.505 -0.340 28.517 1.00 83.75 190 CYS A CA 1
ATOM 1511 C C . CYS A 1 190 ? -1.022 -0.164 28.488 1.00 83.75 190 CYS A C 1
ATOM 1513 O O . CYS A 1 190 ? -1.615 0.404 29.404 1.00 83.75 190 CYS A O 1
ATOM 1515 N N . ARG A 1 191 ? -1.700 -0.658 27.445 1.00 86.44 191 ARG A N 1
ATOM 1516 C CA . ARG A 1 191 ? -3.164 -0.581 27.353 1.00 86.44 191 ARG A CA 1
ATOM 1517 C C . ARG A 1 191 ? -3.862 -1.450 28.404 1.00 86.44 191 ARG A C 1
ATOM 1519 O O . ARG A 1 191 ? -4.897 -1.026 28.929 1.00 86.44 191 ARG A O 1
ATOM 1526 N N . PHE A 1 192 ? -3.334 -2.638 28.702 1.00 87.69 192 PHE A N 1
ATOM 1527 C CA . PHE A 1 192 ? -3.850 -3.480 29.784 1.00 87.69 192 PHE A CA 1
ATOM 1528 C C . PHE A 1 192 ? -3.657 -2.805 31.143 1.00 87.69 192 PHE A C 1
ATOM 1530 O O . PHE A 1 192 ? -4.630 -2.684 31.883 1.00 87.69 192 PHE A O 1
ATOM 1537 N N . GLU A 1 193 ? -2.474 -2.248 31.411 1.00 88.69 193 GLU A N 1
ATOM 1538 C CA . GLU A 1 193 ? -2.197 -1.494 32.643 1.00 88.69 193 GLU A CA 1
ATOM 1539 C C . GLU A 1 193 ? -3.153 -0.307 32.826 1.00 88.69 193 GLU A C 1
ATOM 1541 O O . GLU A 1 193 ? -3.743 -0.135 33.892 1.00 88.69 193 GLU A O 1
ATOM 1546 N N . VAL A 1 194 ? -3.385 0.488 31.775 1.00 87.88 194 VAL A N 1
ATOM 1547 C CA . VAL A 1 194 ? -4.348 1.603 31.822 1.00 87.88 194 VAL A CA 1
ATOM 1548 C C . VAL A 1 194 ? -5.767 1.104 32.103 1.00 87.88 194 VAL A C 1
ATOM 1550 O O . VAL A 1 194 ? -6.497 1.736 32.867 1.00 87.88 194 VAL A O 1
ATOM 1553 N N . SER A 1 195 ? -6.165 -0.024 31.514 1.00 87.62 195 SER A N 1
ATOM 1554 C CA . SER A 1 195 ? -7.496 -0.605 31.732 1.00 87.62 195 SER A CA 1
ATOM 1555 C C . SER A 1 195 ? -7.664 -1.105 33.172 1.00 87.62 195 SER A C 1
ATOM 1557 O O . SER A 1 195 ? -8.711 -0.881 33.783 1.00 87.62 195 SER A O 1
ATOM 1559 N N . ASP A 1 196 ? -6.625 -1.713 33.748 1.00 92.19 196 ASP A N 1
ATOM 1560 C CA . ASP A 1 196 ? -6.604 -2.132 35.151 1.00 92.19 196 ASP A CA 1
ATOM 1561 C C . ASP A 1 196 ? -6.679 -0.941 36.110 1.00 92.19 196 ASP A C 1
ATOM 1563 O O . ASP A 1 196 ? -7.494 -0.947 37.035 1.00 92.19 196 ASP A O 1
ATOM 1567 N N . LEU A 1 197 ? -5.912 0.121 35.852 1.00 90.44 197 LEU A N 1
ATOM 1568 C CA . LEU A 1 197 ? -5.957 1.359 36.637 1.00 90.44 197 LEU A CA 1
ATOM 1569 C C . LEU A 1 197 ? -7.318 2.064 36.543 1.00 90.44 197 LEU A C 1
ATOM 1571 O O . LEU A 1 197 ? -7.789 2.652 37.521 1.00 90.44 197 LEU A O 1
ATOM 1575 N N . GLN A 1 198 ? -7.971 2.020 35.378 1.00 88.38 198 GLN A N 1
ATOM 1576 C CA . GLN A 1 198 ? -9.327 2.545 35.200 1.00 88.38 198 GLN A CA 1
ATOM 1577 C C . GLN A 1 198 ? -10.354 1.737 35.997 1.00 88.38 198 GLN A C 1
ATOM 1579 O O . GLN A 1 198 ? -11.221 2.333 36.639 1.00 88.38 198 GLN A O 1
ATOM 1584 N N . ARG A 1 199 ? -10.240 0.402 36.004 1.00 93.75 199 ARG A N 1
ATOM 1585 C CA . ARG A 1 199 ? -11.088 -0.475 36.819 1.00 93.75 199 ARG A CA 1
ATOM 1586 C C . ARG A 1 199 ? -10.911 -0.190 38.311 1.00 93.75 199 ARG A C 1
ATOM 1588 O O . ARG A 1 199 ? -11.907 0.065 38.980 1.00 93.75 199 ARG A O 1
ATOM 1595 N N . GLN A 1 200 ? -9.670 -0.138 38.799 1.00 94.12 200 GLN A N 1
ATOM 1596 C CA . GLN A 1 200 ? -9.365 0.188 40.199 1.00 94.12 200 GLN A CA 1
ATOM 1597 C C . GLN A 1 200 ? -9.913 1.567 40.597 1.00 94.12 200 GLN A C 1
ATOM 1599 O O . GLN A 1 200 ? -10.507 1.720 41.659 1.00 94.12 200 GLN A O 1
ATOM 1604 N N . ASN A 1 201 ? -9.793 2.577 39.727 1.00 92.25 201 ASN A N 1
ATOM 1605 C CA . ASN A 1 201 ? -10.421 3.882 39.959 1.00 92.25 201 ASN A CA 1
ATOM 1606 C C . ASN A 1 201 ? -11.951 3.799 40.038 1.00 92.25 201 ASN A C 1
ATOM 1608 O O . ASN A 1 201 ? -12.565 4.519 40.824 1.00 92.25 201 ASN A O 1
ATOM 1612 N N . GLY A 1 202 ? -12.575 2.961 39.209 1.00 94.31 202 GLY A N 1
ATOM 1613 C CA . GLY A 1 202 ? -14.013 2.708 39.254 1.00 94.31 202 GLY A CA 1
ATOM 1614 C C . GLY A 1 202 ? -14.453 2.078 40.577 1.00 94.31 202 GLY A C 1
ATOM 1615 O O . GLY A 1 202 ? -15.420 2.547 41.173 1.00 94.31 202 GLY A O 1
ATOM 1616 N N . GLU A 1 203 ? -13.713 1.076 41.055 1.00 95.06 203 GLU A N 1
ATOM 1617 C CA . GLU A 1 203 ? -13.938 0.404 42.343 1.00 95.06 203 GLU A CA 1
ATOM 1618 C C . GLU A 1 203 ? -13.807 1.390 43.511 1.00 95.06 203 GLU A C 1
ATOM 1620 O O . GLU A 1 203 ? -14.761 1.567 44.266 1.00 95.06 203 GLU A O 1
ATOM 1625 N N . LEU A 1 204 ? -12.699 2.138 43.580 1.00 95.38 204 LEU A N 1
ATOM 1626 C CA . LEU A 1 204 ? -12.468 3.151 44.617 1.00 95.38 204 LEU A CA 1
ATOM 1627 C C . LEU A 1 204 ? -13.533 4.258 44.612 1.00 95.38 204 LEU A C 1
ATOM 1629 O O . LEU A 1 204 ? -13.948 4.736 45.667 1.00 95.38 204 LEU A O 1
ATOM 1633 N N . ARG A 1 205 ? -14.014 4.677 43.433 1.00 93.81 205 ARG A N 1
ATOM 1634 C CA . ARG A 1 205 ? -15.138 5.624 43.331 1.00 93.81 205 ARG A CA 1
ATOM 1635 C C . ARG A 1 205 ? -16.434 5.022 43.867 1.00 93.81 205 ARG A C 1
ATOM 1637 O O . ARG A 1 205 ? -17.192 5.736 44.518 1.00 93.81 205 ARG A O 1
ATOM 1644 N N . GLY A 1 206 ? -16.689 3.742 43.601 1.00 94.06 206 GLY A N 1
ATOM 1645 C CA . GLY A 1 206 ? -17.831 3.014 44.152 1.00 94.06 206 GLY A CA 1
ATOM 1646 C C . GLY A 1 206 ? -17.782 2.937 45.678 1.00 94.06 206 GLY A C 1
ATOM 1647 O O . GLY A 1 206 ? -18.760 3.289 46.337 1.00 94.06 206 GLY A O 1
ATOM 1648 N N . GLU A 1 207 ? -16.625 2.572 46.234 1.00 95.69 207 GLU A N 1
ATOM 1649 C CA . GLU A 1 207 ? -16.382 2.536 47.682 1.00 95.69 207 GLU A CA 1
ATOM 1650 C C . GLU A 1 207 ? -16.568 3.914 48.329 1.00 95.69 207 GLU A C 1
ATOM 1652 O O . GLU A 1 207 ? -17.230 4.030 49.359 1.00 95.69 207 GLU A O 1
ATOM 1657 N N . LEU A 1 208 ? -16.058 4.979 47.700 1.00 94.31 208 LEU A N 1
ATOM 1658 C CA . LEU A 1 208 ? -16.220 6.350 48.188 1.00 94.31 208 LEU A CA 1
ATOM 1659 C C . LEU A 1 208 ? -17.697 6.773 48.234 1.00 94.31 208 LEU A C 1
ATOM 1661 O O . LEU A 1 208 ? -18.142 7.355 49.223 1.00 94.31 208 LEU A O 1
ATOM 1665 N N . VAL A 1 209 ? -18.470 6.462 47.188 1.00 95.00 209 VAL A N 1
ATOM 1666 C CA . VAL A 1 209 ? -19.915 6.748 47.147 1.00 95.00 209 VAL A CA 1
ATOM 1667 C C . VAL A 1 209 ? -20.659 5.964 48.230 1.00 95.00 209 VAL A C 1
ATOM 1669 O O . VAL A 1 209 ? -21.538 6.522 48.889 1.00 95.00 209 VAL A O 1
ATOM 1672 N N . GLN A 1 210 ? -20.299 4.698 48.455 1.00 92.88 210 GLN A N 1
ATOM 1673 C CA . GLN A 1 210 ? -20.896 3.879 49.509 1.00 92.88 210 GLN A CA 1
ATOM 1674 C C . GLN A 1 210 ? -20.575 4.427 50.907 1.00 92.88 210 GLN A C 1
ATOM 1676 O O . GLN A 1 210 ? -21.490 4.626 51.705 1.00 92.88 210 GLN A O 1
ATOM 1681 N N . ALA A 1 211 ? -19.311 4.758 51.180 1.00 93.38 211 ALA A N 1
ATOM 1682 C CA . ALA A 1 211 ? -18.899 5.367 52.443 1.00 93.38 211 ALA A CA 1
ATOM 1683 C C . ALA A 1 211 ? -19.608 6.713 52.684 1.00 93.38 211 ALA A C 1
ATOM 1685 O O . ALA A 1 211 ? -20.047 7.008 53.796 1.00 93.38 211 ALA A O 1
ATOM 1686 N N . GLN A 1 212 ? -19.784 7.521 51.633 1.00 91.31 212 GLN A N 1
ATOM 1687 C CA . GLN A 1 212 ? -20.539 8.768 51.717 1.00 91.31 212 GLN A CA 1
ATOM 1688 C C . GLN A 1 212 ? -22.021 8.519 52.038 1.00 91.31 212 GLN A C 1
ATOM 1690 O O . GLN A 1 212 ? -22.596 9.262 52.834 1.00 91.31 212 GLN A O 1
ATOM 1695 N N . ALA A 1 213 ? -22.640 7.482 51.469 1.00 90.06 213 ALA A N 1
ATOM 1696 C CA . ALA A 1 213 ? -24.019 7.105 51.777 1.00 90.06 213 ALA A CA 1
ATOM 1697 C C . ALA A 1 213 ? -24.178 6.626 53.230 1.00 90.06 213 ALA A C 1
ATOM 1699 O O . ALA A 1 213 ? -25.129 7.026 53.900 1.00 90.06 213 ALA A O 1
ATOM 1700 N N . GLU A 1 214 ? -23.227 5.838 53.738 1.00 91.62 214 GLU A N 1
ATOM 1701 C CA . GLU A 1 214 ? -23.206 5.370 55.130 1.00 91.62 214 GLU A CA 1
ATOM 1702 C C . GLU A 1 214 ? -23.062 6.532 56.126 1.00 91.62 214 GLU A C 1
ATOM 1704 O O . GLU A 1 214 ? -23.779 6.581 57.123 1.00 91.62 214 GLU A O 1
ATOM 1709 N N . LEU A 1 215 ? -22.212 7.519 55.821 1.00 88.50 215 LEU A N 1
ATOM 1710 C CA . LEU A 1 215 ? -22.066 8.746 56.618 1.00 88.50 215 LEU A CA 1
ATOM 1711 C C . LEU A 1 215 ? -23.278 9.686 56.518 1.00 88.50 215 LEU A C 1
ATOM 1713 O O . LEU A 1 215 ? -23.518 10.480 57.427 1.00 88.50 215 LEU A O 1
ATOM 1717 N N . SER A 1 216 ? -24.034 9.612 55.421 1.00 83.00 216 SER A N 1
ATOM 1718 C CA . SER A 1 216 ? -25.228 10.436 55.187 1.00 83.00 216 SER A CA 1
ATOM 1719 C C . SER A 1 216 ? -26.494 9.858 55.825 1.00 83.00 216 SER A C 1
ATOM 1721 O O . SER A 1 216 ? -27.537 10.517 55.804 1.00 83.00 216 SER A O 1
ATOM 1723 N N . LEU A 1 217 ? -26.439 8.648 56.396 1.00 69.81 217 LEU A N 1
ATOM 1724 C CA . LEU A 1 217 ? -27.557 8.095 57.154 1.00 69.81 217 LEU A CA 1
ATOM 1725 C C . LEU A 1 217 ? -27.767 8.935 58.424 1.00 69.81 217 LEU A C 1
ATOM 1727 O O . LEU A 1 217 ? -26.861 9.048 59.253 1.00 69.81 217 LEU A O 1
ATOM 1731 N N . PRO A 1 218 ? -28.954 9.539 58.610 1.00 58.34 218 PRO A N 1
ATOM 1732 C CA . PRO A 1 218 ? -29.220 10.338 59.789 1.00 58.34 218 PRO A CA 1
ATOM 1733 C C . PRO A 1 218 ? -29.163 9.428 61.013 1.00 58.34 218 PRO A C 1
ATOM 1735 O O . PRO A 1 218 ? -29.865 8.420 61.085 1.00 58.34 218 PRO A O 1
ATOM 1738 N N . SER A 1 219 ? -28.334 9.813 61.980 1.00 52.03 219 SER A N 1
ATOM 1739 C CA . SER A 1 219 ? -28.220 9.192 63.299 1.00 52.03 219 SER A CA 1
ATOM 1740 C C . SER A 1 219 ? -29.530 9.384 64.082 1.00 52.03 219 SER A C 1
ATOM 1742 O O . SER A 1 219 ? -29.640 10.204 64.989 1.00 52.03 219 SER A O 1
ATOM 1744 N N . GLN A 1 220 ? -30.582 8.673 63.676 1.00 54.12 220 GLN A N 1
ATOM 1745 C CA . GLN A 1 220 ? -31.877 8.601 64.342 1.00 54.12 220 GLN A CA 1
ATOM 1746 C C . GLN A 1 220 ? -31.959 7.301 65.135 1.00 54.12 220 GLN A C 1
ATOM 1748 O O . GLN A 1 220 ? -32.780 6.445 64.847 1.00 54.12 220 GLN A O 1
ATOM 1753 N N . THR A 1 221 ? -31.114 7.159 66.153 1.00 50.31 221 THR A N 1
ATOM 1754 C CA . THR A 1 221 ? -31.385 6.276 67.300 1.00 50.31 221 THR A CA 1
ATOM 1755 C C . THR A 1 221 ? -30.438 6.625 68.439 1.00 50.31 221 THR A C 1
ATOM 1757 O O . THR A 1 221 ? -29.499 5.904 68.748 1.00 50.31 221 THR A O 1
ATOM 1760 N N . CYS A 1 222 ? -30.723 7.741 69.100 1.00 43.94 222 CYS A N 1
ATOM 1761 C CA . CYS A 1 222 ? -30.429 7.897 70.521 1.00 43.94 222 CYS A CA 1
ATOM 1762 C C . CYS A 1 222 ? -31.672 8.503 71.178 1.00 43.94 222 CYS A C 1
ATOM 1764 O O . CYS A 1 222 ? -31.726 9.671 71.554 1.00 43.94 222 CYS A O 1
ATOM 1766 N N . GLY A 1 223 ? -32.731 7.689 71.224 1.00 45.12 223 GLY A N 1
ATOM 1767 C CA . GLY A 1 223 ? -33.918 7.960 72.019 1.00 45.12 223 GLY A CA 1
ATOM 1768 C C . GLY A 1 223 ? -33.565 7.876 73.499 1.00 45.12 223 GLY A C 1
ATOM 1769 O O . GLY A 1 223 ? -33.582 6.800 74.092 1.00 45.12 223 GLY A O 1
ATOM 1770 N N . LEU A 1 224 ? -33.253 9.034 74.078 1.00 45.44 224 LEU A N 1
ATOM 1771 C CA . LEU A 1 224 ? -33.354 9.311 75.504 1.00 45.44 224 LEU A CA 1
ATOM 1772 C C . LEU A 1 224 ? -34.766 8.938 75.977 1.00 45.44 224 LEU A C 1
ATOM 1774 O O . LEU A 1 224 ? -35.751 9.565 75.590 1.00 45.44 224 LEU A O 1
ATOM 1778 N N . ARG A 1 225 ? -34.871 7.909 76.820 1.00 46.59 225 ARG A N 1
ATOM 1779 C CA . ARG A 1 225 ? -36.101 7.584 77.547 1.00 46.59 225 ARG A CA 1
ATOM 1780 C C . ARG A 1 225 ? -36.049 8.303 78.897 1.00 46.59 225 ARG A C 1
ATOM 1782 O O . ARG A 1 225 ? -35.333 7.874 79.795 1.00 46.59 225 ARG A O 1
ATOM 1789 N N . GLY A 1 226 ? -36.806 9.390 79.028 1.00 34.22 226 GLY A N 1
ATOM 1790 C CA . GLY A 1 226 ? -37.075 10.097 80.285 1.00 34.22 226 GLY A CA 1
ATOM 1791 C C . GLY A 1 226 ? -38.476 10.736 80.240 1.00 34.22 226 GLY A C 1
ATOM 1792 O O . GLY A 1 226 ? -38.861 11.200 79.168 1.00 34.22 226 GLY A O 1
ATOM 1793 N N . PRO A 1 227 ? -39.279 10.708 81.325 1.00 61.41 227 PRO A N 1
ATOM 1794 C CA . PRO A 1 227 ? -40.739 10.781 81.240 1.00 61.41 227 PRO A CA 1
ATOM 1795 C C . PRO A 1 227 ? -41.315 12.143 81.670 1.00 61.41 227 PRO A C 1
ATOM 1797 O O . PRO A 1 227 ? -40.945 12.656 82.718 1.00 61.41 227 PRO A O 1
ATOM 1800 N N . ALA A 1 228 ? -42.271 12.687 80.911 1.00 39.69 228 ALA A N 1
ATOM 1801 C CA . ALA A 1 228 ? -43.263 13.688 81.347 1.00 39.69 228 ALA A CA 1
ATOM 1802 C C . ALA A 1 228 ? -44.245 13.907 80.176 1.00 39.69 228 ALA A C 1
ATOM 1804 O O . ALA A 1 228 ? -43.818 14.186 79.065 1.00 39.69 228 ALA A O 1
ATOM 1805 N N . ALA A 1 229 ? -45.516 13.528 80.291 1.00 40.56 229 ALA A N 1
ATOM 1806 C CA . ALA A 1 229 ? -46.618 14.302 80.875 1.00 40.56 229 ALA A CA 1
ATOM 1807 C C . ALA A 1 229 ? -47.484 14.984 79.790 1.00 40.56 229 ALA A C 1
ATOM 1809 O O . ALA A 1 229 ? -47.072 15.948 79.166 1.00 40.56 229 ALA A O 1
ATOM 1810 N N . ALA A 1 230 ? -48.695 14.433 79.647 1.00 39.59 230 ALA A N 1
ATOM 1811 C CA . ALA A 1 230 ? -49.994 15.092 79.464 1.00 39.59 230 ALA A CA 1
ATOM 1812 C C . ALA A 1 230 ? -50.242 16.122 78.335 1.00 39.59 230 ALA A C 1
ATOM 1814 O O . ALA A 1 230 ? -49.589 17.151 78.230 1.00 39.59 230 ALA A O 1
ATOM 1815 N N . GLY A 1 231 ? -51.367 15.904 77.637 1.00 35.28 231 GLY A N 1
ATOM 1816 C CA . GLY A 1 231 ? -52.117 16.907 76.862 1.00 35.28 231 GLY A CA 1
ATOM 1817 C C . GLY A 1 231 ? -52.301 16.471 75.405 1.00 35.28 231 GLY A C 1
ATOM 1818 O O . GLY A 1 231 ? -51.348 16.517 74.648 1.00 35.28 231 GLY A O 1
ATOM 1819 N N . SER A 1 232 ? -53.422 15.852 75.007 1.00 36.78 232 SER A N 1
ATOM 1820 C CA . SER A 1 232 ? -54.680 16.525 74.600 1.00 36.78 232 SER A CA 1
ATOM 1821 C C . SER A 1 232 ? -54.438 17.452 73.389 1.00 36.78 232 SER A C 1
ATOM 1823 O O . SER A 1 232 ? -53.623 18.352 73.503 1.00 36.78 232 SER A O 1
ATOM 1825 N N . ALA A 1 233 ? -55.050 17.350 72.208 1.00 43.06 233 ALA A N 1
ATOM 1826 C CA . ALA A 1 233 ? -56.287 16.725 71.761 1.00 43.06 233 ALA A CA 1
ATOM 1827 C C . ALA A 1 233 ? -56.300 16.627 70.212 1.00 43.06 233 ALA A C 1
ATOM 1829 O O . ALA A 1 233 ? -55.588 17.365 69.544 1.00 43.06 233 ALA A O 1
ATOM 1830 N N . GLU A 1 234 ? -57.158 15.729 69.710 1.00 41.66 234 GLU A N 1
ATOM 1831 C CA . GLU A 1 234 ? -57.992 15.802 68.485 1.00 41.66 234 GLU A CA 1
ATOM 1832 C C . GLU A 1 234 ? -57.366 16.214 67.130 1.00 41.66 234 GLU A C 1
ATOM 1834 O O . GLU A 1 234 ? -56.906 17.329 66.944 1.00 41.66 234 GLU A O 1
ATOM 1839 N N . ARG A 1 235 ? -57.243 15.320 66.133 1.00 42.97 235 ARG A N 1
ATOM 1840 C CA . ARG A 1 235 ? -58.245 14.615 65.275 1.00 42.97 235 ARG A CA 1
ATOM 1841 C C . ARG A 1 235 ? -58.429 15.295 63.903 1.00 42.97 235 ARG A C 1
ATOM 1843 O O . ARG A 1 235 ? -59.119 16.299 63.806 1.00 42.97 235 ARG A O 1
ATOM 1850 N N . ALA A 1 236 ? -57.920 14.636 62.859 1.00 43.34 236 ALA A N 1
ATOM 1851 C CA . ALA A 1 236 ? -58.537 14.424 61.533 1.00 43.34 236 ALA A CA 1
ATOM 1852 C C . ALA A 1 236 ? -57.571 13.504 60.744 1.00 43.34 236 ALA A C 1
ATOM 1854 O O . ALA A 1 236 ? -56.449 13.899 60.464 1.00 43.34 236 ALA A O 1
ATOM 1855 N N . ALA A 1 237 ? -57.778 12.185 60.717 1.00 39.28 237 ALA A N 1
ATOM 1856 C CA . ALA A 1 237 ? -58.627 11.430 59.786 1.00 39.28 237 ALA A CA 1
ATOM 1857 C C . ALA A 1 237 ? -57.992 11.239 58.387 1.00 39.28 237 ALA A C 1
ATOM 1859 O O . ALA A 1 237 ? -57.903 12.194 57.628 1.00 39.28 237 ALA A O 1
ATOM 1860 N N . GLN A 1 238 ? -57.673 9.960 58.099 1.00 39.94 238 GLN A N 1
ATOM 1861 C CA . GLN A 1 238 ? -57.671 9.270 56.788 1.00 39.94 238 GLN A CA 1
ATOM 1862 C C . GLN A 1 238 ? -56.519 9.624 55.815 1.00 39.94 238 GLN A C 1
ATOM 1864 O O . GLN A 1 238 ? -56.222 10.786 55.600 1.00 39.94 238 GLN A O 1
ATOM 1869 N N . ASP A 1 239 ? -55.789 8.712 55.165 1.00 38.09 239 ASP A N 1
ATOM 1870 C CA . ASP A 1 239 ? -55.880 7.259 54.990 1.00 38.09 239 ASP A CA 1
ATOM 1871 C C . ASP A 1 239 ? -54.490 6.688 54.597 1.00 38.09 239 ASP A C 1
ATOM 1873 O O . ASP A 1 239 ? -53.568 7.416 54.235 1.00 38.09 239 ASP A O 1
ATOM 1877 N N . ALA A 1 240 ? -54.346 5.369 54.724 1.00 43.50 240 ALA A N 1
ATOM 1878 C CA . ALA A 1 240 ? -53.133 4.537 54.699 1.00 43.50 240 ALA A CA 1
ATOM 1879 C C . ALA A 1 240 ? -52.098 4.717 53.551 1.00 43.50 240 ALA A C 1
ATOM 1881 O O . ALA A 1 240 ? -52.479 4.883 52.394 1.00 43.50 240 ALA A O 1
ATOM 1882 N N . PRO A 1 241 ? -50.791 4.446 53.799 1.00 41.31 241 PRO A N 1
ATOM 1883 C CA . PRO A 1 241 ? -49.851 4.038 52.762 1.00 41.31 241 PRO A CA 1
ATOM 1884 C C . PRO A 1 241 ? -49.774 2.502 52.702 1.00 41.31 241 PRO A C 1
ATOM 1886 O O . PRO A 1 241 ? -48.995 1.853 53.404 1.00 41.31 241 PRO A O 1
ATOM 1889 N N . GLY A 1 242 ? -50.594 1.905 51.838 1.00 36.50 242 GLY A N 1
ATOM 1890 C CA . GLY A 1 242 ? -50.457 0.511 51.418 1.00 36.50 242 GLY A CA 1
ATOM 1891 C C . GLY A 1 242 ? -49.278 0.365 50.459 1.00 36.50 242 GLY A C 1
ATOM 1892 O O . GLY A 1 242 ? -49.426 0.489 49.248 1.00 36.50 242 GLY A O 1
ATOM 1893 N N . ARG A 1 243 ? -48.091 0.122 51.014 1.00 44.88 243 ARG A N 1
ATOM 1894 C CA . ARG A 1 243 ? -46.850 -0.158 50.284 1.00 44.88 243 ARG A CA 1
ATOM 1895 C C . ARG A 1 243 ? -46.956 -1.543 49.629 1.00 44.88 243 ARG A C 1
ATOM 1897 O O . ARG A 1 243 ? -46.596 -2.547 50.235 1.00 44.88 243 ARG A O 1
ATOM 1904 N N . ARG A 1 244 ? -47.467 -1.601 48.396 1.00 36.91 244 ARG A N 1
ATOM 1905 C CA . ARG A 1 244 ? -47.385 -2.783 47.530 1.00 36.91 244 ARG A CA 1
ATOM 1906 C C . ARG A 1 244 ? -46.304 -2.530 46.486 1.00 36.91 244 ARG A C 1
ATOM 1908 O O . ARG A 1 244 ? -46.481 -1.752 45.557 1.00 36.91 244 ARG A O 1
ATOM 1915 N N . VAL A 1 245 ? -45.150 -3.146 46.717 1.00 43.06 245 VAL A N 1
ATOM 1916 C CA . VAL A 1 245 ? -44.071 -3.272 45.739 1.00 43.06 245 VAL A CA 1
ATOM 1917 C C . VAL A 1 245 ? -44.538 -4.320 44.734 1.00 43.06 245 VAL A C 1
ATOM 1919 O O . VAL A 1 245 ? -44.379 -5.516 44.959 1.00 43.06 245 VAL A O 1
ATOM 1922 N N . GLU A 1 246 ? -45.188 -3.873 43.665 1.00 37.25 246 GLU A N 1
ATOM 1923 C CA . GLU A 1 246 ? -45.417 -4.700 42.485 1.00 37.25 246 GLU A CA 1
ATOM 1924 C C . GLU A 1 246 ? -44.216 -4.536 41.551 1.00 37.25 246 GLU A C 1
ATOM 1926 O O . GLU A 1 246 ? -43.963 -3.475 40.988 1.00 37.25 246 GLU A O 1
ATOM 1931 N N . GLN A 1 247 ? -43.410 -5.601 41.530 1.00 39.09 247 GLN A N 1
ATOM 1932 C CA . GLN A 1 247 ? -42.858 -6.219 40.326 1.00 39.09 247 GLN A CA 1
ATOM 1933 C C . GLN A 1 247 ? -42.484 -5.245 39.200 1.00 39.09 247 GLN A C 1
ATOM 1935 O O . GLN A 1 247 ? -43.194 -5.109 38.211 1.00 39.09 247 GLN A O 1
ATOM 1940 N N . SER A 1 248 ? -41.298 -4.649 39.313 1.00 30.83 248 SER A N 1
ATOM 1941 C CA . SER A 1 248 ? -40.519 -4.369 38.111 1.00 30.83 248 SER A CA 1
ATOM 1942 C C . SER A 1 248 ? -39.697 -5.622 37.840 1.00 30.83 248 SER A C 1
ATOM 1944 O O . SER A 1 248 ? -38.751 -5.927 38.572 1.00 30.83 248 SER A O 1
ATOM 1946 N N . GLU A 1 249 ? -40.162 -6.413 36.874 1.00 34.97 249 GLU A N 1
ATOM 1947 C CA . GLU A 1 249 ? -39.448 -7.565 36.347 1.00 34.97 249 GLU A CA 1
ATOM 1948 C C . GLU A 1 249 ? -38.006 -7.163 36.054 1.00 34.97 249 GLU A C 1
ATOM 1950 O O . GLU A 1 249 ? -37.722 -6.197 35.342 1.00 34.97 249 GLU A O 1
ATOM 1955 N N . ALA A 1 250 ? -37.089 -7.913 36.656 1.00 33.56 250 ALA A N 1
ATOM 1956 C CA . ALA A 1 250 ? -35.682 -7.851 36.350 1.00 33.56 250 ALA A CA 1
ATOM 1957 C C . ALA A 1 250 ? -35.502 -8.189 34.866 1.00 33.56 250 ALA A C 1
ATOM 1959 O O . ALA A 1 250 ? -35.402 -9.353 34.484 1.00 33.56 250 ALA A O 1
ATOM 1960 N N . GLN A 1 251 ? -35.438 -7.153 34.029 1.00 31.25 251 GLN A N 1
ATOM 1961 C CA . GLN A 1 251 ? -34.725 -7.231 32.766 1.00 31.25 251 GLN A CA 1
ATOM 1962 C C . GLN A 1 251 ? -33.354 -7.844 33.073 1.00 31.25 251 GLN A C 1
ATOM 1964 O O . GLN A 1 251 ? -32.638 -7.312 33.934 1.00 31.25 251 GLN A O 1
ATOM 1969 N N . PRO A 1 252 ? -32.965 -8.952 32.420 1.00 35.53 252 PRO A N 1
ATOM 1970 C CA . PRO A 1 252 ? -31.604 -9.427 32.535 1.00 35.53 252 PRO A CA 1
ATOM 1971 C C . PRO A 1 252 ? -30.728 -8.291 32.020 1.00 35.53 252 PRO A C 1
ATOM 1973 O O . PRO A 1 252 ? -30.794 -7.921 30.848 1.00 35.53 252 PRO A O 1
ATOM 1976 N N . ARG A 1 253 ? -29.945 -7.691 32.922 1.00 35.00 253 ARG A N 1
ATOM 1977 C CA . ARG A 1 253 ? -28.846 -6.806 32.555 1.00 35.00 253 ARG A CA 1
ATOM 1978 C C . ARG A 1 253 ? -27.941 -7.623 31.645 1.00 35.00 253 ARG A C 1
ATOM 1980 O O . ARG A 1 253 ? -27.115 -8.399 32.115 1.00 35.00 253 ARG A O 1
ATOM 1987 N N . GLN A 1 254 ? -28.133 -7.464 30.341 1.00 32.75 254 GLN A N 1
ATOM 1988 C CA . GLN A 1 254 ? -27.153 -7.812 29.335 1.00 32.75 254 GLN A CA 1
ATOM 1989 C C . GLN A 1 254 ? -25.924 -6.953 29.629 1.00 32.75 254 GLN A C 1
ATOM 1991 O O . GLN A 1 254 ? -25.768 -5.850 29.115 1.00 32.75 254 GLN A O 1
ATOM 1996 N N . THR A 1 255 ? -25.024 -7.451 30.471 1.00 36.09 255 THR A N 1
ATOM 1997 C CA . THR A 1 255 ? -23.625 -7.029 30.468 1.00 36.09 255 THR A CA 1
ATOM 1998 C C . THR A 1 255 ? -22.966 -7.650 29.241 1.00 36.09 255 THR A C 1
ATOM 2000 O O . THR A 1 255 ? -22.110 -8.521 29.336 1.00 36.09 255 THR A O 1
ATOM 2003 N N . GLY A 1 256 ? -23.434 -7.237 28.066 1.00 34.88 256 GLY A N 1
ATOM 2004 C CA . GLY A 1 256 ? -22.834 -7.518 26.772 1.00 34.88 256 GLY A CA 1
ATOM 2005 C C . GLY A 1 256 ? -21.846 -6.416 26.422 1.00 34.88 256 GLY A C 1
ATOM 2006 O O . GLY A 1 256 ? -22.013 -5.730 25.425 1.00 34.88 256 GLY A O 1
ATOM 2007 N N . ALA A 1 257 ? -20.832 -6.221 27.260 1.00 35.94 257 ALA A N 1
ATOM 2008 C CA . ALA A 1 257 ? -19.632 -5.485 26.880 1.00 35.94 257 ALA A CA 1
ATOM 2009 C C . ALA A 1 257 ? -18.498 -6.504 26.721 1.00 35.94 257 ALA A C 1
ATOM 2011 O O . ALA A 1 257 ? -17.502 -6.476 27.439 1.00 35.94 257 ALA A O 1
ATOM 2012 N N . SER A 1 258 ? -18.699 -7.465 25.812 1.00 37.19 258 SER A N 1
ATOM 2013 C CA . SER A 1 258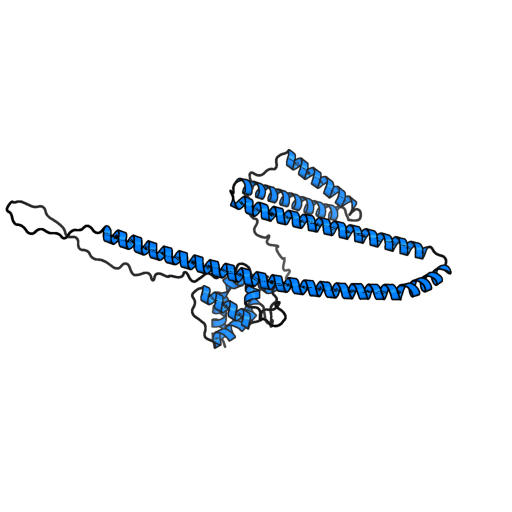 ? -17.622 -8.345 25.366 1.00 37.19 258 SER A CA 1
ATOM 2014 C C . SER A 1 258 ? -16.571 -7.491 24.667 1.00 37.19 258 SER A C 1
ATOM 2016 O O . SER A 1 258 ? -16.892 -6.652 23.827 1.00 37.19 258 SER A O 1
ATOM 2018 N N . ALA A 1 259 ? -15.318 -7.696 25.057 1.00 39.53 259 ALA A N 1
ATOM 2019 C CA . ALA A 1 259 ? -14.140 -7.025 24.541 1.00 39.53 259 ALA A CA 1
ATOM 2020 C C . ALA A 1 259 ? -14.144 -6.967 23.004 1.00 39.53 259 ALA A C 1
ATOM 2022 O O . ALA A 1 259 ? -13.843 -7.950 22.326 1.00 39.53 259 ALA A O 1
ATOM 2023 N N . ALA A 1 260 ? -14.464 -5.797 22.451 1.00 38.09 260 ALA A N 1
ATOM 2024 C CA . ALA A 1 260 ? -14.277 -5.521 21.039 1.00 38.09 260 ALA A CA 1
ATOM 2025 C C . ALA A 1 260 ? -12.769 -5.533 20.751 1.00 38.09 260 ALA A C 1
ATOM 2027 O O . ALA A 1 260 ? -12.056 -4.558 21.013 1.00 38.09 260 ALA A O 1
ATOM 2028 N N . VAL A 1 261 ? -12.273 -6.665 20.247 1.00 46.41 261 VAL A N 1
ATOM 2029 C CA . VAL A 1 261 ? -10.971 -6.751 19.587 1.00 46.41 261 VAL A CA 1
ATOM 2030 C C . VAL A 1 261 ? -11.007 -5.719 18.463 1.00 46.41 261 VAL A C 1
ATOM 2032 O O . VAL A 1 261 ? -11.791 -5.837 17.524 1.00 46.41 261 VAL A O 1
ATOM 2035 N N . ARG A 1 262 ? -10.235 -4.640 18.613 1.00 52.25 262 ARG A N 1
ATOM 2036 C CA . ARG A 1 262 ? -10.132 -3.600 17.589 1.00 52.25 262 ARG A CA 1
ATOM 2037 C C . ARG A 1 262 ? -9.195 -4.114 16.504 1.00 52.25 262 ARG A C 1
ATOM 2039 O O . ARG A 1 262 ? -7.983 -3.978 16.618 1.00 52.25 262 ARG A O 1
ATOM 2046 N N . TRP A 1 263 ? -9.774 -4.751 15.496 1.00 63.28 263 TRP A N 1
ATOM 2047 C CA . TRP A 1 263 ? -9.102 -5.068 14.242 1.00 63.28 263 TRP A CA 1
ATOM 2048 C C . TRP A 1 263 ? -8.965 -3.751 13.478 1.00 63.28 263 TRP A C 1
ATOM 2050 O O . TRP A 1 263 ? -9.962 -3.185 13.034 1.00 63.28 263 TRP A O 1
ATOM 2060 N N . HIS A 1 264 ? -7.760 -3.186 13.473 1.00 58.62 264 HIS A N 1
ATOM 2061 C CA . HIS A 1 264 ? -7.528 -1.835 12.963 1.00 58.62 264 HIS A CA 1
ATOM 2062 C C . HIS A 1 264 ? -7.418 -1.787 11.427 1.00 58.62 264 HIS A C 1
ATOM 2064 O O . HIS A 1 264 ? -7.679 -0.735 10.853 1.00 58.62 264 HIS A O 1
ATOM 2070 N N . ASP A 1 265 ? -7.130 -2.916 10.770 1.00 73.81 265 ASP A N 1
ATOM 2071 C CA . ASP A 1 265 ? -7.161 -3.091 9.313 1.00 73.81 265 ASP A CA 1
ATOM 2072 C C . ASP A 1 265 ? -7.297 -4.582 8.923 1.00 73.81 265 ASP A C 1
ATOM 2074 O O . ASP A 1 265 ? -7.169 -5.477 9.761 1.00 73.81 265 ASP A O 1
ATOM 2078 N N . ALA A 1 266 ? -7.585 -4.862 7.646 1.00 77.12 266 ALA A N 1
ATOM 2079 C CA . ALA A 1 266 ? -7.718 -6.235 7.145 1.00 77.12 266 ALA A CA 1
ATOM 2080 C C . ALA A 1 266 ? -6.370 -6.977 7.054 1.00 77.12 266 ALA A C 1
ATOM 2082 O O . ALA A 1 266 ? -6.326 -8.200 7.179 1.00 77.12 266 ALA A O 1
ATOM 2083 N N . GLY A 1 267 ? -5.270 -6.240 6.862 1.00 79.50 267 GLY A N 1
ATOM 2084 C CA . GLY A 1 267 ? -3.923 -6.801 6.744 1.00 79.50 267 GLY A CA 1
ATOM 2085 C C . GLY A 1 267 ? -3.432 -7.430 8.048 1.00 79.50 267 GLY A C 1
ATOM 2086 O O . GLY A 1 267 ? -2.965 -8.563 8.040 1.00 79.50 267 GLY A O 1
ATOM 2087 N N . SER A 1 268 ? -3.612 -6.748 9.180 1.00 79.62 268 SER A N 1
ATOM 2088 C CA . SER A 1 268 ? -3.270 -7.272 10.510 1.00 79.62 268 SER A CA 1
ATOM 2089 C C . SER A 1 268 ? -4.109 -8.484 10.900 1.00 79.62 268 SER A C 1
ATOM 2091 O O . SER A 1 268 ? -3.616 -9.374 11.592 1.00 79.62 268 SER A O 1
ATOM 2093 N N . VAL A 1 269 ? -5.366 -8.549 10.449 1.00 78.69 269 VAL A N 1
ATOM 2094 C CA . VAL A 1 269 ? -6.209 -9.729 10.652 1.00 78.69 269 VAL A CA 1
ATOM 2095 C C . VAL A 1 269 ? -5.642 -10.895 9.860 1.00 78.69 269 VAL A C 1
ATOM 2097 O O . VAL A 1 269 ? -5.428 -11.958 10.431 1.00 78.69 269 VAL A O 1
ATOM 2100 N N . PHE A 1 270 ? -5.361 -10.690 8.573 1.00 84.12 270 PHE A N 1
ATOM 2101 C CA . PHE A 1 270 ? -4.784 -11.720 7.717 1.00 84.12 270 PHE A CA 1
ATOM 2102 C C . PHE A 1 270 ? -3.502 -12.295 8.324 1.00 84.12 270 PHE A C 1
ATOM 2104 O O . PHE A 1 270 ? -3.421 -13.498 8.558 1.00 84.12 270 PHE A O 1
ATOM 2111 N N . ASP A 1 271 ? -2.558 -11.424 8.686 1.00 82.50 271 ASP A N 1
ATOM 2112 C CA . ASP A 1 271 ? -1.258 -11.810 9.242 1.00 82.50 271 ASP A CA 1
ATOM 2113 C C . ASP A 1 271 ? -1.382 -12.551 10.590 1.00 82.50 271 ASP A C 1
ATOM 2115 O O . ASP A 1 271 ? -0.514 -13.342 10.953 1.00 82.50 271 ASP A O 1
ATOM 2119 N N . ALA A 1 272 ? -2.461 -12.320 11.348 1.00 81.62 272 ALA A N 1
ATOM 2120 C CA . ALA A 1 272 ? -2.705 -12.989 12.625 1.00 81.62 272 ALA A CA 1
ATOM 2121 C C . ALA A 1 272 ? -3.238 -14.424 12.483 1.00 81.62 272 ALA A C 1
ATOM 2123 O O . ALA A 1 272 ? -3.222 -15.169 13.469 1.00 81.62 272 ALA A O 1
ATOM 2124 N N . PHE A 1 273 ? -3.756 -14.789 11.308 1.00 81.94 273 PHE A N 1
ATOM 2125 C CA . PHE A 1 273 ? -4.370 -16.094 11.063 1.00 81.94 273 PHE A CA 1
ATOM 2126 C C . PHE A 1 273 ? -3.680 -16.896 9.966 1.00 81.94 273 PHE A C 1
ATOM 2128 O O . PHE A 1 273 ? -3.737 -18.115 10.040 1.00 81.94 273 PHE A O 1
ATOM 2135 N N . ALA A 1 274 ? -3.024 -16.257 8.998 1.00 82.12 274 ALA A N 1
ATOM 2136 C CA . ALA A 1 274 ? -2.276 -16.949 7.959 1.00 82.12 274 ALA A CA 1
ATOM 2137 C C . ALA A 1 274 ? -1.213 -17.871 8.580 1.00 82.12 274 ALA A C 1
ATOM 2139 O O . ALA A 1 274 ? -0.431 -17.464 9.445 1.00 82.12 274 ALA A O 1
ATOM 2140 N N . SER A 1 275 ? -1.211 -19.138 8.168 1.00 74.62 275 SER A N 1
ATOM 2141 C CA . SER A 1 275 ? -0.276 -20.132 8.693 1.00 74.62 275 SER A CA 1
ATOM 2142 C C . SER A 1 275 ? 1.200 -19.736 8.470 1.00 74.62 275 SER A C 1
ATOM 2144 O O . SER A 1 275 ? 1.575 -19.175 7.444 1.00 74.62 275 SER A O 1
ATOM 2146 N N . ASN A 1 276 ? 2.073 -20.055 9.436 1.00 60.94 276 ASN A N 1
ATOM 2147 C CA . ASN A 1 276 ? 3.501 -19.669 9.468 1.00 60.94 276 ASN A CA 1
ATOM 2148 C C . ASN A 1 276 ? 4.399 -20.376 8.422 1.00 60.94 276 ASN A C 1
ATOM 2150 O O . ASN A 1 276 ? 5.625 -20.395 8.565 1.00 60.94 276 ASN A O 1
ATOM 2154 N N . GLY A 1 277 ? 3.820 -21.032 7.420 1.00 53.41 277 GLY A N 1
ATOM 2155 C CA . GLY A 1 277 ? 4.552 -21.884 6.494 1.00 53.41 277 GLY A CA 1
ATOM 2156 C C . GLY A 1 277 ? 5.189 -21.098 5.359 1.00 53.41 277 GLY A C 1
ATOM 2157 O O . GLY A 1 277 ? 4.597 -21.067 4.298 1.00 53.41 277 GLY A O 1
ATOM 2158 N N . GLY A 1 278 ? 6.384 -20.531 5.567 1.00 49.06 278 GLY A N 1
ATOM 2159 C CA . GLY A 1 278 ? 7.302 -20.031 4.521 1.00 49.06 278 GLY A CA 1
ATOM 2160 C C . GLY A 1 278 ? 6.833 -18.802 3.732 1.00 49.06 278 GLY A C 1
ATOM 2161 O O . GLY A 1 278 ? 7.548 -17.808 3.680 1.00 49.06 278 GLY A O 1
ATOM 2162 N N . ASP A 1 279 ? 5.606 -18.840 3.230 1.00 52.28 279 ASP A N 1
ATOM 2163 C CA . ASP A 1 279 ? 4.930 -17.805 2.474 1.00 52.28 279 ASP A CA 1
ATOM 2164 C C . ASP A 1 279 ? 3.802 -17.245 3.344 1.00 52.28 279 ASP A C 1
ATOM 2166 O O . ASP A 1 279 ? 2.706 -17.800 3.430 1.00 52.28 279 ASP A O 1
ATOM 2170 N N . ARG A 1 280 ? 4.051 -16.099 3.988 1.00 64.69 280 ARG A N 1
ATOM 2171 C CA . ARG A 1 280 ? 3.047 -15.304 4.733 1.00 64.69 280 ARG A CA 1
ATOM 2172 C C . ARG A 1 280 ? 1.930 -14.737 3.841 1.00 64.69 280 ARG A C 1
ATOM 2174 O O . ARG A 1 280 ? 1.265 -13.773 4.205 1.00 64.69 280 ARG A O 1
ATOM 2181 N N . GLU A 1 281 ? 1.744 -15.293 2.656 1.00 72.00 281 GLU A N 1
ATOM 2182 C CA . GLU A 1 281 ? 0.913 -14.725 1.609 1.00 72.00 281 GLU A CA 1
ATOM 2183 C C . GLU A 1 281 ? -0.438 -15.416 1.495 1.00 72.00 281 GLU A C 1
ATOM 2185 O O . GLU A 1 281 ? -1.299 -14.872 0.814 1.00 72.00 281 GLU A O 1
ATOM 2190 N N . GLN A 1 282 ? -0.657 -16.560 2.164 1.00 85.12 282 GLN A N 1
ATOM 2191 C CA . GLN A 1 282 ? -1.856 -17.382 1.979 1.00 85.12 282 GLN A CA 1
ATOM 2192 C C . GLN A 1 282 ? -2.581 -17.745 3.285 1.00 85.12 282 GLN A C 1
ATOM 2194 O O . GLN A 1 282 ? -1.974 -18.146 4.276 1.00 85.12 282 GLN A O 1
ATOM 2199 N N . MET A 1 283 ? -3.912 -17.651 3.254 1.00 86.75 283 MET A N 1
ATOM 2200 C CA . MET A 1 283 ? -4.830 -18.095 4.302 1.00 86.75 283 MET A CA 1
ATOM 2201 C C . MET A 1 283 ? -5.528 -19.390 3.881 1.00 86.75 283 MET A C 1
ATOM 2203 O O . MET A 1 283 ? -6.093 -19.468 2.789 1.00 86.75 283 MET A O 1
ATOM 2207 N N . PHE A 1 284 ? -5.525 -20.390 4.763 1.00 88.00 284 PHE A N 1
ATOM 2208 C CA . PHE A 1 284 ? -6.177 -21.683 4.538 1.00 88.00 284 PHE A CA 1
ATOM 2209 C C . PHE A 1 284 ? -7.580 -21.750 5.176 1.00 88.00 284 PHE A C 1
ATOM 2211 O O . PHE A 1 284 ? -7.888 -20.973 6.085 1.00 88.00 284 PHE A O 1
ATOM 2218 N N . PRO A 1 285 ? -8.431 -22.726 4.793 1.00 88.50 285 PRO A N 1
ATOM 2219 C CA . PRO A 1 285 ? -9.749 -22.921 5.406 1.00 88.50 285 PRO A CA 1
ATOM 2220 C C . PRO A 1 285 ? -9.719 -23.031 6.934 1.00 88.50 285 PRO A C 1
ATOM 2222 O O . PRO A 1 285 ? -10.583 -22.495 7.624 1.00 88.50 285 PRO A O 1
ATOM 2225 N N . VAL A 1 286 ? -8.698 -23.695 7.480 1.00 86.69 286 VAL A N 1
ATOM 2226 C CA . VAL A 1 286 ? -8.527 -23.868 8.930 1.00 86.69 286 VAL A CA 1
ATOM 2227 C C . VAL A 1 286 ? -8.250 -22.529 9.620 1.00 86.69 286 VAL A C 1
ATOM 2229 O O . VAL A 1 286 ? -8.878 -22.218 10.634 1.00 86.69 286 VAL A O 1
ATOM 2232 N N . ASP A 1 287 ? -7.372 -21.711 9.037 1.00 87.94 287 ASP A N 1
ATOM 2233 C CA . ASP A 1 287 ? -7.025 -20.370 9.518 1.00 87.94 287 ASP A CA 1
ATOM 2234 C C . ASP A 1 287 ? -8.259 -19.461 9.544 1.00 87.94 287 ASP A C 1
ATOM 2236 O O . ASP A 1 287 ? -8.552 -18.783 10.535 1.00 87.94 287 ASP A O 1
ATOM 2240 N N . PHE A 1 288 ? -9.051 -19.519 8.475 1.00 87.50 288 PHE A N 1
ATOM 2241 C CA . PHE A 1 288 ? -10.312 -18.800 8.373 1.00 87.50 288 PHE A CA 1
ATOM 2242 C C . PHE A 1 288 ? -11.348 -19.283 9.395 1.00 87.50 288 PHE A C 1
ATOM 2244 O O . PHE A 1 288 ? -12.038 -18.475 10.018 1.00 87.50 288 PHE A O 1
ATOM 2251 N N . GLY A 1 289 ? -11.420 -20.590 9.657 1.00 87.62 289 GLY A N 1
ATOM 2252 C CA . GLY A 1 289 ? -12.240 -21.147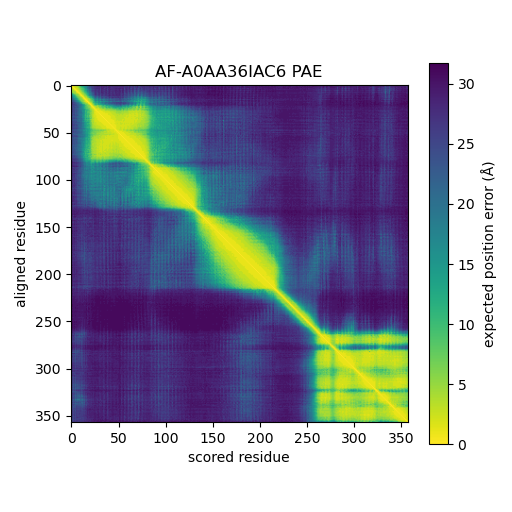 10.735 1.00 87.62 289 GLY A CA 1
ATOM 2253 C C . GLY A 1 289 ? -11.876 -20.583 12.112 1.00 87.62 289 GLY A C 1
ATOM 2254 O O . GLY A 1 289 ? -12.754 -20.270 12.922 1.00 87.62 289 GLY A O 1
ATOM 2255 N N . HIS A 1 290 ? -10.582 -20.384 12.378 1.00 87.31 290 HIS A N 1
ATOM 2256 C CA . HIS A 1 290 ? -10.118 -19.743 13.609 1.00 87.31 290 HIS A CA 1
ATOM 2257 C C . HIS A 1 290 ? -10.532 -18.271 13.702 1.00 87.31 290 HIS A C 1
ATOM 2259 O O . HIS A 1 290 ? -10.909 -17.816 14.791 1.00 87.31 290 HIS A O 1
ATOM 2265 N N . LEU A 1 291 ? -10.510 -17.544 12.583 1.00 87.88 291 LEU A N 1
ATOM 2266 C CA . LEU A 1 291 ? -11.036 -16.182 12.498 1.00 87.88 291 LEU A CA 1
ATOM 2267 C C . LEU A 1 291 ? -12.534 -16.148 12.826 1.00 87.88 291 LEU A C 1
ATOM 2269 O O . LEU A 1 291 ? -12.946 -15.367 13.689 1.00 87.88 291 LEU A O 1
ATOM 2273 N N . CYS A 1 292 ? -13.327 -17.031 12.212 1.00 87.00 292 CYS A N 1
ATOM 2274 C CA . CYS A 1 292 ? -14.762 -17.146 12.473 1.00 87.00 292 CYS A CA 1
ATOM 2275 C C . CYS A 1 292 ? -15.043 -17.355 13.968 1.00 87.00 292 CYS A C 1
ATOM 2277 O O . CYS A 1 292 ? -15.810 -16.611 14.577 1.00 87.00 292 CYS A O 1
ATOM 2279 N N . GLU A 1 293 ? -14.372 -18.327 14.594 1.00 87.00 293 GLU A N 1
ATOM 2280 C CA . GLU A 1 293 ? -14.544 -18.632 16.019 1.00 87.00 293 GLU A CA 1
ATOM 2281 C C . GLU A 1 293 ? -14.175 -17.457 16.930 1.00 87.00 293 GLU A C 1
ATOM 2283 O O . GLU A 1 293 ? -14.827 -17.228 17.954 1.00 87.00 293 GLU A O 1
ATOM 2288 N N . ARG A 1 294 ? -13.143 -16.686 16.575 1.00 84.25 294 ARG A N 1
ATOM 2289 C CA . ARG A 1 294 ? -12.771 -15.480 17.324 1.00 84.25 294 ARG A CA 1
ATOM 2290 C C . ARG A 1 294 ? -13.826 -14.386 17.205 1.00 84.25 294 ARG A C 1
ATOM 2292 O O . ARG A 1 294 ? -14.165 -13.791 18.227 1.00 84.25 294 ARG A O 1
ATOM 2299 N N . LEU A 1 295 ? -14.367 -14.146 16.011 1.00 83.75 295 LEU A N 1
ATOM 2300 C CA . LEU A 1 295 ? -15.460 -13.187 15.818 1.00 83.75 295 LEU A CA 1
ATOM 2301 C C . LEU A 1 295 ? -16.713 -13.608 16.591 1.00 83.75 295 LEU A C 1
ATOM 2303 O O . LEU A 1 295 ? -17.304 -12.792 17.295 1.00 83.75 295 LEU A O 1
ATOM 2307 N N . ARG A 1 296 ? -17.052 -14.897 16.561 1.00 84.50 296 ARG A N 1
ATOM 2308 C CA . ARG A 1 296 ? -18.175 -15.481 17.303 1.00 84.50 296 ARG A CA 1
ATOM 2309 C C . ARG A 1 296 ? -18.052 -15.224 18.810 1.00 84.50 296 ARG A C 1
ATOM 2311 O O . ARG A 1 296 ? -18.984 -14.729 19.444 1.00 84.50 296 ARG A O 1
ATOM 2318 N N . ARG A 1 297 ? -16.865 -15.462 19.383 1.00 83.94 297 ARG A N 1
ATOM 2319 C CA . ARG A 1 297 ? -16.571 -15.158 20.798 1.00 83.94 297 ARG A CA 1
ATOM 2320 C C . ARG A 1 297 ? -16.613 -13.663 21.101 1.00 83.94 297 ARG A C 1
ATOM 2322 O O . ARG A 1 297 ? -17.130 -13.277 22.147 1.00 83.94 297 ARG A O 1
ATOM 2329 N N . ALA A 1 298 ? -16.105 -12.824 20.199 1.00 77.69 298 ALA A N 1
ATOM 2330 C CA . ALA A 1 298 ? -16.174 -11.370 20.348 1.00 77.69 298 ALA A CA 1
ATOM 2331 C C . ALA A 1 298 ? -17.630 -10.865 20.361 1.00 77.69 298 ALA A C 1
ATOM 2333 O O . ALA A 1 298 ? -17.949 -9.941 21.102 1.00 77.69 298 ALA A O 1
ATOM 2334 N N . GLN A 1 299 ? -18.532 -11.530 19.632 1.00 79.44 299 GLN A N 1
ATOM 2335 C CA . GLN A 1 299 ? -19.980 -11.289 19.669 1.00 79.44 299 GLN A CA 1
ATOM 2336 C C . GLN A 1 299 ? -20.686 -11.913 20.894 1.00 79.44 299 GLN A C 1
ATOM 2338 O O . GLN A 1 299 ? -21.909 -11.863 20.991 1.00 79.44 299 GLN A O 1
ATOM 2343 N N . GLY A 1 300 ? -19.945 -12.506 21.839 1.00 79.31 300 GLY A N 1
ATOM 2344 C CA . GLY A 1 300 ? -20.497 -13.096 23.064 1.00 79.31 300 GLY A CA 1
ATOM 2345 C C . GLY A 1 300 ? -21.112 -14.487 22.889 1.00 79.31 300 GLY A C 1
ATOM 2346 O O . GLY A 1 300 ? -21.819 -14.956 23.779 1.00 79.31 300 GLY A O 1
ATOM 2347 N N . ARG A 1 301 ? -20.856 -15.168 21.767 1.00 81.19 301 ARG A N 1
ATOM 2348 C CA . ARG A 1 301 ? -21.373 -16.519 21.503 1.00 81.19 301 ARG A CA 1
ATOM 2349 C C . ARG A 1 301 ? -20.433 -17.593 22.064 1.00 81.19 301 ARG A C 1
ATOM 2351 O O . ARG A 1 301 ? -19.209 -17.461 22.017 1.00 81.19 301 ARG A O 1
ATOM 2358 N N . GLY A 1 302 ? -21.007 -18.675 22.596 1.00 77.75 302 GLY A N 1
ATOM 2359 C CA . GLY A 1 302 ? -20.259 -19.786 23.207 1.00 77.75 302 GLY A CA 1
ATOM 2360 C C . GLY A 1 302 ? -19.582 -20.700 22.174 1.00 77.75 302 GLY A C 1
ATOM 2361 O O . GLY A 1 302 ? -20.080 -20.780 21.064 1.00 77.75 302 GLY A O 1
ATOM 2362 N N . PRO A 1 303 ? -18.466 -21.391 22.483 1.00 76.44 303 PRO A N 1
ATOM 2363 C CA . PRO A 1 303 ? -17.669 -22.227 21.558 1.00 76.44 303 PRO A CA 1
ATOM 2364 C C . PRO A 1 303 ? -18.477 -23.286 20.768 1.00 76.44 303 PRO A C 1
ATOM 2366 O O . PRO A 1 303 ? -19.262 -24.007 21.373 1.00 76.44 303 PRO A O 1
ATOM 2369 N N . SER A 1 304 ? -18.236 -23.440 19.456 1.00 81.31 304 SER A N 1
ATOM 2370 C CA . SER A 1 304 ? -18.801 -24.536 18.647 1.00 81.31 304 SER A CA 1
ATOM 2371 C C . SER A 1 304 ? -18.146 -25.859 19.039 1.00 81.31 304 SER A C 1
ATOM 2373 O O . SER A 1 304 ? -17.032 -25.853 19.585 1.00 81.31 304 SER A O 1
ATOM 2375 N N . THR A 1 305 ? -18.799 -26.988 18.752 1.00 82.81 305 THR A N 1
ATOM 2376 C CA . THR A 1 305 ? -18.200 -28.318 18.955 1.00 82.81 305 THR A CA 1
ATOM 2377 C C . THR A 1 305 ? -16.987 -28.510 18.038 1.00 82.81 305 THR A C 1
ATOM 2379 O O . THR A 1 305 ? -16.883 -27.855 17.004 1.00 82.81 305 THR A O 1
ATOM 2382 N N . GLU A 1 306 ? -16.032 -29.373 18.399 1.00 76.88 306 GLU A N 1
ATOM 2383 C CA . GLU A 1 306 ? -14.826 -29.575 17.573 1.00 76.88 306 GLU A CA 1
ATOM 2384 C C . GLU A 1 306 ? -15.137 -30.073 16.160 1.00 76.88 306 GLU A C 1
ATOM 2386 O O . GLU A 1 306 ? -14.486 -29.642 15.209 1.00 76.88 306 GLU A O 1
ATOM 2391 N N . GLN A 1 307 ? -16.149 -30.934 16.031 1.00 79.50 307 GLN A N 1
ATOM 2392 C CA . GLN A 1 307 ? -16.621 -31.438 14.747 1.00 79.50 307 GLN A CA 1
ATOM 2393 C C . GLN A 1 307 ? -17.204 -30.293 13.908 1.00 79.50 307 GLN A C 1
ATOM 2395 O O . GLN A 1 307 ? -16.752 -30.053 12.792 1.00 79.50 307 GLN A O 1
ATOM 2400 N N . ASP A 1 308 ? -18.109 -29.503 14.498 1.00 81.62 308 ASP A N 1
ATOM 2401 C CA . ASP A 1 308 ? -18.729 -28.372 13.805 1.00 81.62 308 ASP A CA 1
ATOM 2402 C C . ASP A 1 308 ? -17.717 -27.305 13.401 1.00 81.62 308 ASP A C 1
ATOM 2404 O O . ASP A 1 308 ? -17.879 -26.695 12.356 1.00 81.62 308 ASP A O 1
ATOM 2408 N N . ARG A 1 309 ? -16.647 -27.091 14.178 1.00 81.88 309 ARG A N 1
ATOM 2409 C CA . ARG A 1 309 ? -15.608 -26.113 13.820 1.00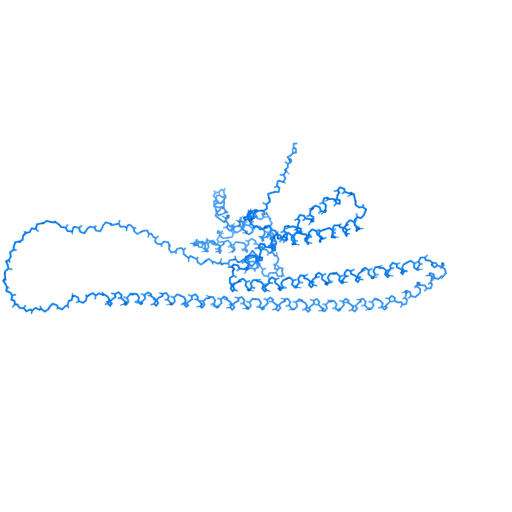 81.88 309 ARG A CA 1
ATOM 2410 C C . ARG A 1 309 ? -14.914 -26.450 12.510 1.00 81.88 309 ARG A C 1
ATOM 2412 O O . ARG A 1 309 ? -14.630 -25.537 11.745 1.00 81.88 309 ARG A O 1
ATOM 2419 N N . ARG A 1 310 ? -14.597 -27.724 12.270 1.00 83.31 310 ARG A N 1
ATOM 2420 C CA . ARG A 1 310 ? -13.884 -28.143 11.052 1.00 83.31 310 ARG A CA 1
ATOM 2421 C C . ARG A 1 310 ? -14.803 -28.098 9.839 1.00 83.31 310 ARG A C 1
ATOM 2423 O O . ARG A 1 310 ? -14.432 -27.527 8.817 1.00 83.31 310 ARG A O 1
ATOM 2430 N N . ASP A 1 311 ? -16.003 -28.644 9.991 1.00 86.69 311 ASP A N 1
ATOM 2431 C CA . ASP A 1 311 ? -16.984 -28.742 8.912 1.00 86.69 311 ASP A CA 1
ATOM 2432 C C . ASP A 1 311 ? -17.490 -27.343 8.510 1.00 86.69 311 ASP A C 1
ATOM 2434 O O . ASP A 1 311 ? -17.533 -27.006 7.325 1.00 86.69 311 ASP A O 1
ATOM 2438 N N . PHE A 1 312 ? -17.753 -26.476 9.495 1.00 88.62 312 PHE A N 1
ATOM 2439 C CA . PHE A 1 312 ? -18.102 -25.076 9.259 1.00 88.62 312 PHE A CA 1
ATOM 2440 C C . PHE A 1 312 ? -16.960 -24.287 8.619 1.00 88.62 312 PHE A C 1
ATOM 2442 O O . PHE A 1 312 ? -17.212 -23.511 7.705 1.00 88.62 312 PHE A O 1
ATOM 2449 N N . ALA A 1 313 ? -15.711 -24.476 9.056 1.00 88.44 313 ALA A N 1
ATOM 2450 C CA . ALA A 1 313 ? -14.570 -23.757 8.490 1.00 88.44 313 ALA A CA 1
ATOM 2451 C C . ALA A 1 313 ? -14.426 -24.014 6.984 1.00 88.44 313 ALA A C 1
ATOM 2453 O O . ALA A 1 313 ? -14.289 -23.071 6.208 1.00 88.44 313 ALA A O 1
ATOM 2454 N N . HIS A 1 314 ? -14.532 -25.277 6.563 1.00 88.50 314 HIS A N 1
ATOM 2455 C CA . HIS A 1 314 ? -14.499 -25.634 5.146 1.00 88.50 314 HIS A CA 1
ATOM 2456 C C . HIS A 1 314 ? -15.697 -25.080 4.373 1.00 88.50 314 HIS A C 1
ATOM 2458 O O . HIS A 1 314 ? -15.516 -24.546 3.277 1.00 88.50 314 HIS A O 1
ATOM 2464 N N . PHE A 1 315 ? -16.901 -25.174 4.942 1.00 90.44 315 PHE A N 1
ATOM 2465 C CA . PHE A 1 315 ? -18.113 -24.629 4.335 1.00 90.44 315 PHE A CA 1
ATOM 2466 C C . PHE A 1 315 ? -18.020 -23.110 4.147 1.00 90.44 315 PHE A C 1
ATOM 2468 O O . PHE A 1 315 ? -18.186 -22.613 3.037 1.00 90.44 315 PHE A O 1
ATOM 2475 N N . ALA A 1 316 ? -17.712 -22.377 5.218 1.00 87.94 316 ALA A N 1
ATOM 2476 C CA . ALA A 1 316 ? -17.659 -20.923 5.224 1.00 87.94 316 ALA A CA 1
ATOM 2477 C C . ALA A 1 316 ? -16.543 -20.400 4.316 1.00 87.94 316 ALA A C 1
ATOM 2479 O O . ALA A 1 316 ? -16.759 -19.445 3.576 1.00 87.94 316 ALA A O 1
ATOM 2480 N N . PHE A 1 317 ? -15.375 -21.051 4.319 1.00 90.06 317 PHE A N 1
ATOM 2481 C CA . PHE A 1 317 ? -14.295 -20.705 3.398 1.00 90.06 317 PHE A CA 1
ATOM 2482 C C . PHE A 1 317 ? -14.735 -20.884 1.943 1.00 90.06 317 PHE A C 1
ATOM 2484 O O . PHE A 1 317 ? -14.601 -19.963 1.141 1.00 90.06 317 PHE A O 1
ATOM 2491 N N . SER A 1 318 ? -15.348 -22.029 1.628 1.00 89.38 318 SER A N 1
ATOM 2492 C CA . SER A 1 318 ? -15.809 -22.325 0.269 1.00 89.38 318 SER A CA 1
ATOM 2493 C C . SER A 1 318 ? -16.934 -21.395 -0.191 1.00 89.38 318 SER A C 1
ATOM 2495 O O . SER A 1 318 ? -17.011 -21.044 -1.364 1.00 89.38 318 SER A O 1
ATOM 2497 N N . ALA A 1 319 ? -17.810 -20.980 0.725 1.00 87.69 319 ALA A N 1
ATOM 2498 C CA . ALA A 1 319 ? -18.909 -20.067 0.432 1.00 87.69 319 ALA A CA 1
ATOM 2499 C C . ALA A 1 319 ? -18.428 -18.636 0.140 1.00 87.69 319 ALA A C 1
ATOM 2501 O O . ALA A 1 319 ? -19.017 -17.955 -0.695 1.00 87.69 319 ALA A O 1
ATOM 2502 N N . VAL A 1 320 ? -17.369 -18.181 0.819 1.00 85.62 320 VAL A N 1
ATOM 2503 C CA . VAL A 1 320 ? -16.853 -16.809 0.688 1.00 85.62 320 VAL A CA 1
ATOM 2504 C C . VAL A 1 320 ? -15.842 -16.682 -0.451 1.00 85.62 320 VAL A C 1
ATOM 2506 O O . VAL A 1 320 ? -15.872 -15.692 -1.179 1.00 85.62 320 VAL A O 1
ATOM 2509 N N . PHE A 1 321 ? -14.961 -17.669 -0.616 1.00 86.38 321 PHE A N 1
ATOM 2510 C CA . PHE A 1 321 ? -13.836 -17.602 -1.555 1.00 86.38 321 PHE A CA 1
ATOM 2511 C C . PHE A 1 321 ? -13.961 -18.565 -2.744 1.00 86.38 321 PHE A C 1
ATOM 2513 O O . PHE A 1 321 ? -13.166 -18.501 -3.674 1.00 86.38 321 PHE A O 1
ATOM 2520 N N . GLY A 1 322 ? -14.975 -19.433 -2.760 1.00 83.38 322 GLY A N 1
ATOM 2521 C CA . GLY A 1 322 ? -15.114 -20.486 -3.764 1.00 83.38 322 GLY A CA 1
ATOM 2522 C C . GLY A 1 322 ? -14.317 -21.744 -3.411 1.00 83.38 322 GLY A C 1
ATOM 2523 O O . GLY A 1 322 ? -13.759 -21.871 -2.327 1.00 83.38 322 GLY A O 1
ATOM 2524 N N . ALA A 1 323 ? -14.264 -22.707 -4.334 1.00 78.44 323 ALA A N 1
ATOM 2525 C CA . ALA A 1 323 ? -13.632 -24.017 -4.123 1.00 78.44 323 ALA A CA 1
ATOM 2526 C C . ALA A 1 323 ? -12.083 -23.987 -4.104 1.00 78.44 323 ALA A C 1
ATOM 2528 O O . ALA A 1 323 ? -11.438 -24.986 -4.425 1.00 78.44 323 ALA A O 1
ATOM 2529 N N . GLU A 1 324 ? -11.482 -22.844 -3.779 1.00 71.62 324 GLU A N 1
ATOM 2530 C CA . GLU A 1 324 ? -10.033 -22.672 -3.720 1.00 71.62 324 GLU A CA 1
ATOM 2531 C C . GLU A 1 324 ? -9.458 -23.242 -2.417 1.00 71.62 324 GLU A C 1
ATOM 2533 O O . GLU A 1 324 ? -10.112 -23.269 -1.374 1.00 71.62 324 GLU A O 1
ATOM 2538 N N . ALA A 1 325 ? -8.221 -23.745 -2.476 1.00 73.50 325 ALA A N 1
ATOM 2539 C CA . ALA A 1 325 ? -7.554 -24.356 -1.324 1.00 73.50 325 ALA A CA 1
ATOM 2540 C C . ALA A 1 325 ? -6.870 -23.326 -0.405 1.00 73.50 325 ALA A C 1
ATOM 2542 O O . ALA A 1 325 ? -6.583 -23.641 0.752 1.00 73.50 325 ALA A O 1
ATOM 2543 N N . SER A 1 326 ? -6.604 -22.119 -0.909 1.00 83.31 326 SER A N 1
ATOM 2544 C CA . SER A 1 326 ? -5.954 -21.028 -0.185 1.00 83.31 326 SER A CA 1
ATOM 2545 C C . SER A 1 326 ? -6.299 -19.673 -0.806 1.00 83.31 326 SER A C 1
ATOM 2547 O O . SER A 1 326 ? -6.675 -19.605 -1.972 1.00 83.31 326 SER A O 1
ATOM 2549 N N . VAL A 1 327 ? -6.199 -18.602 -0.015 1.00 86.12 327 VAL A N 1
ATOM 2550 C CA . VAL A 1 327 ? -6.563 -17.229 -0.411 1.00 86.12 327 VAL A CA 1
ATOM 2551 C C . VAL A 1 327 ? -5.417 -16.280 -0.105 1.00 86.12 327 VAL A C 1
ATOM 2553 O O . VAL A 1 327 ? -4.883 -16.308 1.004 1.00 86.12 327 VAL A O 1
ATOM 2556 N N . ASP A 1 328 ? -5.062 -15.412 -1.051 1.00 88.94 328 ASP A N 1
ATOM 2557 C CA . ASP A 1 328 ? -3.998 -14.433 -0.851 1.00 88.94 328 ASP A CA 1
ATOM 2558 C C . ASP A 1 328 ? -4.430 -13.221 -0.004 1.00 88.94 328 ASP A C 1
ATOM 2560 O O . ASP A 1 328 ? -5.618 -12.895 0.123 1.00 88.94 328 ASP A O 1
ATOM 2564 N N . ARG A 1 329 ? -3.445 -12.506 0.553 1.00 87.00 329 ARG A N 1
ATOM 2565 C CA . ARG A 1 329 ? -3.663 -11.314 1.393 1.00 87.00 329 ARG A CA 1
ATOM 2566 C C . ARG A 1 329 ? -4.516 -10.238 0.719 1.00 87.00 329 ARG A C 1
ATOM 2568 O O . ARG A 1 329 ? -5.345 -9.616 1.387 1.00 87.00 329 ARG A O 1
ATOM 2575 N N . GLY A 1 330 ? -4.313 -9.993 -0.574 1.00 85.38 330 GLY A N 1
ATOM 2576 C CA . GLY A 1 330 ? -5.043 -8.973 -1.324 1.00 85.38 330 GLY A CA 1
ATOM 2577 C C . GLY A 1 330 ? -6.512 -9.349 -1.495 1.00 85.38 330 GLY A C 1
ATOM 2578 O O . GLY A 1 330 ? -7.401 -8.539 -1.213 1.00 85.38 330 GLY A O 1
ATOM 2579 N N . THR A 1 331 ? -6.773 -10.597 -1.883 1.00 86.38 331 THR A N 1
ATOM 2580 C CA . THR A 1 331 ? -8.132 -11.141 -2.012 1.00 86.38 331 THR A CA 1
ATOM 2581 C C . THR A 1 331 ? -8.866 -11.143 -0.673 1.00 86.38 331 THR A C 1
ATOM 2583 O O . THR A 1 331 ? -10.004 -10.670 -0.594 1.00 86.38 331 THR A O 1
ATOM 2586 N N . PHE A 1 332 ? -8.203 -11.566 0.407 1.00 87.25 332 PHE A N 1
ATOM 2587 C CA . PHE A 1 332 ? -8.776 -11.487 1.749 1.00 87.25 332 PHE A CA 1
ATOM 2588 C C . PHE A 1 332 ? -9.104 -10.045 2.144 1.00 87.25 332 PHE A C 1
ATOM 2590 O O . PHE A 1 332 ? -10.220 -9.771 2.584 1.00 87.25 332 PHE A O 1
ATOM 2597 N N . ALA A 1 333 ? -8.172 -9.104 1.960 1.00 84.25 333 ALA A N 1
ATOM 2598 C CA . ALA A 1 333 ? -8.365 -7.714 2.366 1.00 84.25 333 ALA A CA 1
ATOM 2599 C C . ALA A 1 333 ? -9.560 -7.052 1.665 1.00 84.25 333 ALA A C 1
ATOM 2601 O O . ALA A 1 333 ? -10.289 -6.279 2.288 1.00 84.25 333 ALA A O 1
ATOM 2602 N N . ARG A 1 334 ? -9.800 -7.396 0.395 1.00 83.38 334 ARG A N 1
ATOM 2603 C CA . ARG A 1 334 ? -10.964 -6.925 -0.368 1.00 83.38 334 ARG A CA 1
ATOM 2604 C C . ARG A 1 334 ? -12.293 -7.449 0.179 1.00 83.38 334 ARG A C 1
ATOM 2606 O O . ARG A 1 334 ? -13.281 -6.723 0.147 1.00 83.38 334 ARG A O 1
ATOM 2613 N N . LEU A 1 335 ? -12.329 -8.691 0.661 1.00 81.25 335 LEU A N 1
ATOM 2614 C CA . LEU A 1 335 ? -13.556 -9.363 1.113 1.00 81.25 335 LEU A CA 1
ATOM 2615 C C . LEU A 1 335 ? -13.805 -9.226 2.626 1.00 81.25 335 LEU A C 1
ATOM 2617 O O . LEU A 1 335 ? -14.940 -9.365 3.088 1.00 81.25 335 LEU A O 1
ATOM 2621 N N . PHE A 1 336 ? -12.771 -8.890 3.401 1.00 81.00 336 PHE A N 1
ATOM 2622 C CA . PHE A 1 336 ? -12.823 -8.787 4.859 1.00 81.00 336 PHE A CA 1
ATOM 2623 C C . PHE A 1 336 ? -13.922 -7.856 5.415 1.00 81.00 336 PHE A C 1
ATOM 2625 O O . PHE A 1 336 ? -14.605 -8.272 6.355 1.00 81.00 336 PHE A O 1
ATOM 2632 N N . PRO A 1 337 ? -14.174 -6.647 4.862 1.00 77.06 337 PRO A N 1
ATOM 2633 C CA . PRO A 1 337 ? -15.214 -5.752 5.384 1.00 77.06 337 PRO A CA 1
ATOM 2634 C C . PRO A 1 337 ? -16.621 -6.361 5.356 1.00 77.06 337 PRO A C 1
ATOM 2636 O O . PRO A 1 337 ? -17.457 -6.037 6.197 1.00 77.06 337 PRO A O 1
ATOM 2639 N N . HIS A 1 338 ? -16.878 -7.260 4.407 1.00 74.81 338 HIS A N 1
ATOM 2640 C CA . HIS A 1 338 ? -18.174 -7.913 4.232 1.00 74.81 338 HIS A CA 1
ATOM 2641 C C . HIS A 1 338 ? -18.322 -9.137 5.138 1.00 74.81 338 HIS A C 1
ATOM 2643 O O . HIS A 1 338 ? -19.407 -9.420 5.644 1.00 74.81 338 HIS A O 1
ATOM 2649 N N . PHE A 1 339 ? -17.220 -9.831 5.413 1.00 76.00 339 PHE A N 1
ATOM 2650 C CA . PHE A 1 339 ? -17.232 -11.075 6.173 1.00 76.00 339 PHE A CA 1
ATOM 2651 C C . PHE A 1 339 ? -17.757 -10.912 7.610 1.00 76.00 339 PHE A C 1
ATOM 2653 O O . PHE A 1 339 ? -18.579 -11.707 8.065 1.00 76.00 339 PHE A O 1
ATOM 2660 N N . ALA A 1 340 ? -17.350 -9.850 8.313 1.00 69.38 340 ALA A N 1
ATOM 2661 C CA . ALA A 1 340 ? -17.804 -9.602 9.683 1.00 69.38 340 ALA A CA 1
ATOM 2662 C C . ALA A 1 340 ? -19.332 -9.410 9.794 1.00 69.38 340 ALA A C 1
ATOM 2664 O O . ALA A 1 340 ? -19.905 -9.679 10.850 1.00 69.38 340 ALA A O 1
ATOM 2665 N N . LEU A 1 341 ? -19.981 -8.963 8.712 1.00 72.50 341 LEU A N 1
ATOM 2666 C CA . LEU A 1 341 ? -21.430 -8.770 8.633 1.00 72.50 341 LEU A CA 1
ATOM 2667 C C . LEU A 1 341 ? -22.163 -10.062 8.242 1.00 72.50 341 LEU A C 1
ATOM 2669 O O . LEU A 1 341 ? -23.250 -10.319 8.752 1.00 72.50 341 LEU A O 1
ATOM 2673 N N . MET A 1 342 ? -21.551 -10.895 7.397 1.00 82.62 342 MET A N 1
ATOM 2674 C CA . MET A 1 342 ? -22.162 -12.115 6.849 1.00 82.62 342 MET A CA 1
ATOM 2675 C C . MET A 1 342 ? -21.970 -13.368 7.716 1.00 82.62 342 MET A C 1
ATOM 2677 O O . MET A 1 342 ? -22.501 -14.424 7.383 1.00 82.62 342 MET A O 1
ATOM 2681 N N . LEU A 1 343 ? -21.229 -13.293 8.830 1.00 85.25 343 LEU A N 1
ATOM 2682 C CA . LEU A 1 343 ? -20.947 -14.466 9.672 1.00 85.25 343 LEU A CA 1
ATOM 2683 C C . LEU A 1 343 ? -22.224 -15.206 10.117 1.00 85.25 343 LEU A C 1
ATOM 2685 O O . LEU A 1 343 ? -22.242 -16.432 10.143 1.00 85.25 343 LEU A O 1
ATOM 2689 N N . ASN A 1 344 ? -23.299 -14.474 10.417 1.00 84.38 344 ASN A N 1
ATOM 2690 C CA . ASN A 1 344 ? -24.577 -15.069 10.828 1.00 84.38 344 ASN A CA 1
ATOM 2691 C C . ASN A 1 344 ? -25.248 -15.826 9.686 1.00 84.38 344 ASN A C 1
ATOM 2693 O O . ASN A 1 344 ? -25.723 -16.938 9.880 1.00 84.38 344 ASN A O 1
ATOM 2697 N N . GLU A 1 345 ? -25.252 -15.232 8.495 1.00 87.56 345 GLU A N 1
ATOM 2698 C CA . GLU A 1 345 ? -25.850 -15.826 7.300 1.00 87.56 345 GLU A CA 1
ATOM 2699 C C . GLU A 1 345 ? -25.105 -17.107 6.904 1.00 87.56 345 GLU A C 1
ATOM 2701 O O . GLU A 1 345 ? -25.723 -18.104 6.537 1.00 87.56 345 GLU A O 1
ATOM 2706 N N . LEU A 1 346 ? -23.776 -17.117 7.056 1.00 87.81 346 LEU A N 1
ATOM 2707 C CA . LEU A 1 346 ? -22.947 -18.302 6.833 1.00 87.81 346 LEU A CA 1
ATOM 2708 C C . LEU A 1 346 ? -23.243 -19.415 7.847 1.00 87.81 346 LEU A C 1
ATOM 2710 O O . LEU A 1 346 ? -23.305 -20.584 7.469 1.00 87.81 346 LEU A O 1
ATOM 2714 N N . GLU A 1 347 ? -23.441 -19.075 9.123 1.00 87.88 347 GLU A N 1
ATOM 2715 C CA . GLU A 1 347 ? -23.824 -20.041 10.162 1.00 87.88 347 GLU A CA 1
ATOM 2716 C C . GLU A 1 347 ? -25.215 -20.638 9.892 1.00 87.88 347 GLU A C 1
ATOM 2718 O O . GLU A 1 347 ? -25.388 -21.855 9.966 1.00 87.88 347 GLU A O 1
ATOM 2723 N N . GLU A 1 348 ? -26.194 -19.811 9.522 1.00 88.00 348 GLU A N 1
ATOM 2724 C CA . GLU A 1 348 ? -27.545 -20.261 9.165 1.00 88.00 348 GLU A CA 1
ATOM 2725 C C . GLU A 1 348 ? -27.535 -21.165 7.926 1.00 88.00 348 GLU A C 1
ATOM 2727 O O . GLU A 1 348 ? -28.154 -22.235 7.928 1.00 88.00 348 GLU A O 1
ATOM 2732 N N . ALA A 1 349 ? -26.779 -20.785 6.893 1.00 88.94 349 ALA A N 1
ATOM 2733 C CA . ALA A 1 349 ? -26.619 -21.581 5.683 1.00 88.94 349 ALA A CA 1
ATOM 2734 C C . ALA A 1 349 ? -25.940 -22.931 5.966 1.00 88.94 349 ALA A C 1
ATOM 2736 O O . ALA A 1 349 ? -26.361 -23.953 5.423 1.00 88.94 349 ALA A O 1
ATOM 2737 N N . TYR A 1 350 ? -24.943 -22.963 6.855 1.00 91.19 350 TYR A N 1
ATOM 2738 C CA . TYR A 1 350 ? -24.297 -24.203 7.284 1.00 91.19 350 TYR A CA 1
ATOM 2739 C C . TYR A 1 350 ? -25.272 -25.134 8.013 1.00 91.19 350 TYR A C 1
ATOM 2741 O O . TYR A 1 350 ? -25.336 -26.324 7.706 1.00 91.19 350 TYR A O 1
ATOM 2749 N N . VAL A 1 351 ? -26.070 -24.604 8.946 1.00 89.31 351 VAL A N 1
ATOM 2750 C CA . VAL A 1 351 ? -27.081 -25.395 9.669 1.00 89.31 351 VAL A CA 1
ATOM 2751 C C . VAL A 1 351 ? -28.124 -25.961 8.702 1.00 89.31 351 VAL A C 1
ATOM 2753 O O . VAL A 1 351 ? -28.485 -27.134 8.811 1.00 89.31 351 VAL A O 1
ATOM 2756 N N . ALA A 1 352 ? -28.571 -25.165 7.727 1.00 87.81 352 ALA A N 1
ATOM 2757 C CA . ALA A 1 352 ? -29.502 -25.613 6.696 1.00 87.81 352 ALA A CA 1
ATOM 2758 C C . ALA A 1 352 ? -28.897 -26.701 5.792 1.00 87.81 352 ALA A C 1
ATOM 2760 O O . ALA A 1 352 ? -29.564 -27.696 5.513 1.00 87.81 352 ALA A O 1
ATOM 2761 N N . ALA A 1 353 ? -27.637 -26.548 5.375 1.00 87.69 353 ALA A N 1
ATOM 2762 C CA . ALA A 1 353 ? -26.929 -27.534 4.559 1.00 87.69 353 ALA A CA 1
ATOM 2763 C C . ALA A 1 353 ? -26.726 -28.857 5.312 1.00 87.69 353 ALA A C 1
ATOM 2765 O O . ALA A 1 353 ? -26.997 -29.928 4.773 1.00 87.69 353 ALA A O 1
ATOM 2766 N N . LYS A 1 354 ? -26.335 -28.785 6.589 1.00 87.06 354 LYS A N 1
ATOM 2767 C CA . LYS A 1 354 ? -26.145 -29.955 7.456 1.00 87.06 354 LYS A CA 1
ATOM 2768 C C . LYS A 1 354 ? -27.448 -30.711 7.733 1.00 87.06 354 LYS A C 1
ATOM 2770 O O . LYS A 1 354 ? -27.418 -31.909 7.974 1.00 87.06 354 LYS A O 1
ATOM 2775 N N . ALA A 1 355 ? -28.593 -30.031 7.711 1.00 85.38 355 ALA A N 1
ATOM 2776 C CA . ALA A 1 355 ? -29.899 -30.674 7.856 1.00 85.38 355 ALA A CA 1
ATOM 2777 C C . ALA A 1 355 ? -30.356 -31.428 6.589 1.00 85.38 355 ALA A C 1
ATOM 2779 O O . ALA A 1 355 ? -31.308 -32.205 6.658 1.00 85.38 355 ALA A O 1
ATOM 2780 N N . GLN A 1 356 ? -29.720 -31.176 5.439 1.00 79.94 356 GLN A N 1
ATOM 2781 C CA . GLN A 1 356 ? -30.039 -31.799 4.148 1.00 79.94 356 GLN A CA 1
ATOM 2782 C C . GLN A 1 356 ? -29.095 -32.954 3.778 1.00 79.94 356 GLN A C 1
ATOM 2784 O O . GLN A 1 356 ? -29.439 -33.747 2.899 1.00 79.94 356 GLN A O 1
ATOM 2789 N N . SER A 1 357 ? -27.928 -33.039 4.425 1.00 72.88 357 SER A N 1
ATOM 2790 C CA . SER A 1 357 ? -26.977 -34.159 4.349 1.00 72.88 357 SER A CA 1
ATOM 2791 C C . SER A 1 357 ? -27.317 -35.249 5.354 1.00 72.88 357 SER A C 1
ATOM 2793 O O . SER A 1 357 ? -27.235 -36.439 4.980 1.00 72.88 357 SER A O 1
#

Mean predicted aligned error: 22.52 Å